Protein AF-A0A821L4U0-F1 (afdb_monomer_lite)

InterPro domains:
  IPR036265 HIT-like superfamily [G3DSA:3.30.428.10] (107-229)
  IPR036265 HIT-like superfamily [SSF54197] (113-204)

Sequence (349 aa):
MATKEDDLADEFSKLSTKTQNEIKLGNGIDPTWLTAHSIKDGYSFWCQLTLKQLVDRQLSQTYFQELIFIIEKEQQIYDFHMRLHPKGQNGLTVDFLYKTAANKLGPDQGDVCISCDMNNPLSQSSLIKKNPTTCIWLDAQLRNKLIITPRRHIERLSQMSEEEMTQFWQDAQAILNEEGCNWETMILNHGKYRTHSHLHMKINIGQTQWIRCIGNKYKEKIQQMQNLFACEERDTNIKKYFEIVCSKWSEEDENYYQLINTALLDDNYEVLKKHARFINSLRMAIKNKHSDETIVVYRGLSIDSKQMEEEYKIGSQFVWPTFTSTSRDKDVADGFGDYIFEIHAAGHD

Organism: NCBI:txid392032

Foldseek 3Di:
DDDPPVVVVVVVVVVVVVVVVCQVPDLPDDVQQLDWDDDPFFTKGKFQADLVRCLVVLNQLVSVLSNCCCQCPVVVQQFWKWKWFDPPPGIIMTTTGGNVLPPFPAADDQDDPLLQDCVDLLNVLFWDDDDPFKTWGQDLVNAQKIKIFTSDFDQDPNPDDSVSSSVSSVVVVVVCVVQVFDFGMWIWGGDSRDHHSGTIIITHGDPVSSCVRPCVVSVVSSVSSVVVVPPPCVVVVLVVVLVVLVCVCPDPPPVVQVQVLVCLVVVVVVSCVVCVNSVSSNVVSVLVPQDQDW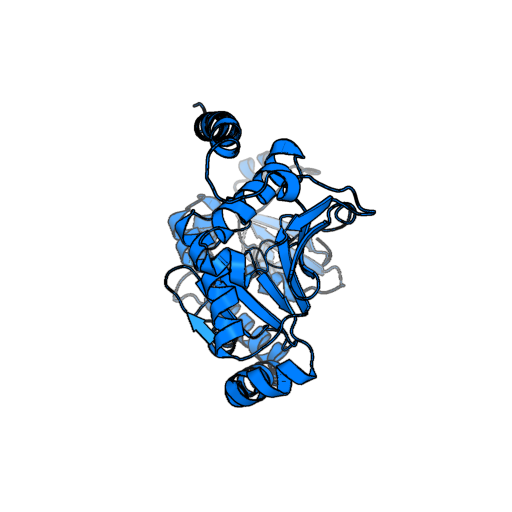AKWKAADADDPVVCCVQPDVPDDDDRSGDDDTHSDHVVRNVHYDDMDIDGDHSPD

pLDDT: mean 86.75, std 15.95, range [34.44, 98.56]

Secondary structure (DSSP, 8-state):
---THHHHHHHHHHHHHHHHHHTTTTSS--GGGG-PEEETTEEEEEESS-HHHHHHTT-HHHHHHHHHHIIIIIS---S-EEEEEE-TTS-EEEEEE-TTGGG---S-TT---TTT-TTSHHHHHHEEEE-SSEEEEE-TT--SEEEEEESS--SSGGGS-HHHHHHHHHHHHHHHHHTT---SEEEEE-GGG-SSSS--EEEE--HHHIIIIIITTTHHHHHHHHHHHH-SHHHHHHHHHHHHHHHHHH-TTT-HHHHHHHHHHTT-HHHHHHHHHHHHHHHHHHHHT--SS-EEEEEEE---HHHHHHH--TT-----SS----BSSHHHHHTT-SEEEEEEE-TT-

Radius of gyration: 25.95 Å; chains: 1; bounding box: 62×44×76 Å

Structure (mmCIF, N/CA/C/O backbone):
data_AF-A0A821L4U0-F1
#
_entry.id   AF-A0A821L4U0-F1
#
loop_
_atom_site.group_PDB
_atom_site.id
_atom_site.type_symbol
_atom_site.label_atom_id
_atom_site.label_alt_id
_atom_site.label_comp_id
_atom_site.label_asym_id
_atom_site.label_entity_id
_atom_site.label_seq_id
_atom_site.pdbx_PDB_ins_code
_atom_site.Cartn_x
_atom_site.Cartn_y
_atom_site.Cartn_z
_atom_site.occupancy
_atom_site.B_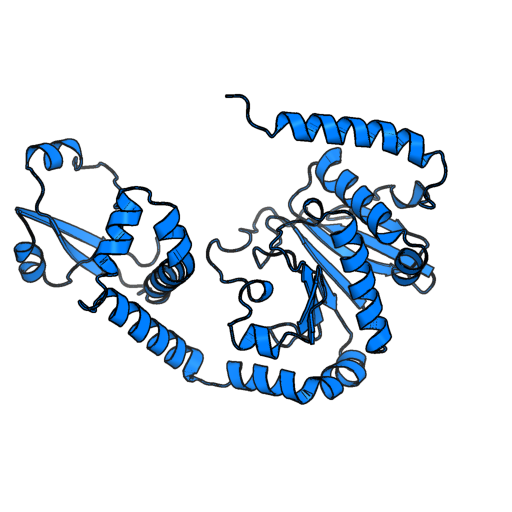iso_or_equiv
_atom_site.auth_seq_id
_atom_site.auth_comp_id
_atom_site.auth_asym_id
_atom_site.auth_atom_id
_atom_site.pdbx_PDB_model_num
ATOM 1 N N . MET A 1 1 ? -21.317 -1.560 -27.007 1.00 40.00 1 MET A N 1
ATOM 2 C CA . MET A 1 1 ? -20.777 -2.299 -25.849 1.00 40.00 1 MET A CA 1
ATOM 3 C C . MET A 1 1 ? -20.784 -1.338 -24.674 1.00 40.00 1 MET A C 1
ATOM 5 O O . MET A 1 1 ? -19.934 -0.464 -24.635 1.00 40.00 1 MET A O 1
ATOM 9 N N . ALA A 1 2 ? -21.807 -1.416 -23.821 1.00 34.44 2 ALA A N 1
ATOM 10 C CA . ALA A 1 2 ? -21.882 -0.644 -22.582 1.00 34.44 2 ALA A CA 1
ATOM 11 C C . ALA A 1 2 ? -20.976 -1.323 -21.545 1.00 34.44 2 ALA A C 1
ATOM 13 O O . ALA A 1 2 ? -21.013 -2.547 -21.398 1.00 34.44 2 ALA A O 1
ATOM 14 N N . THR A 1 3 ? -20.083 -0.556 -20.934 1.00 39.25 3 THR A N 1
ATOM 15 C CA . THR A 1 3 ? -19.081 -1.039 -19.985 1.00 39.25 3 THR A CA 1
ATOM 16 C C . THR A 1 3 ? -19.719 -1.271 -18.615 1.00 39.25 3 THR A C 1
ATOM 18 O O . THR A 1 3 ? -20.563 -0.503 -18.171 1.00 39.25 3 THR A O 1
ATOM 21 N N . LYS A 1 4 ? -19.279 -2.334 -17.933 1.00 50.88 4 LYS A N 1
ATOM 22 C CA . LYS A 1 4 ? -19.714 -2.812 -16.602 1.00 50.88 4 LYS A CA 1
ATOM 23 C C . LYS A 1 4 ? -19.567 -1.803 -15.437 1.00 50.88 4 LYS A C 1
ATOM 25 O O . LYS A 1 4 ? -19.693 -2.195 -14.281 1.00 50.88 4 LYS A O 1
ATOM 30 N N . GLU A 1 5 ? -19.247 -0.540 -15.704 1.00 44.50 5 GLU A N 1
ATOM 31 C CA . GLU A 1 5 ? -19.093 0.497 -14.675 1.00 44.50 5 GLU A CA 1
ATOM 32 C C . GLU A 1 5 ? -20.440 1.071 -14.217 1.00 44.50 5 GLU A C 1
ATOM 34 O O . GLU A 1 5 ? -20.591 1.370 -13.032 1.00 44.50 5 GLU A O 1
ATOM 39 N N . ASP A 1 6 ? -21.439 1.130 -15.105 1.00 43.00 6 ASP A N 1
ATOM 40 C CA . ASP A 1 6 ? -22.771 1.650 -14.764 1.00 43.00 6 ASP A CA 1
ATOM 41 C C . ASP A 1 6 ? -23.570 0.685 -13.866 1.00 43.00 6 ASP A C 1
ATOM 43 O O . ASP A 1 6 ? -24.317 1.124 -12.991 1.00 43.00 6 ASP A O 1
ATOM 47 N N . ASP A 1 7 ? -23.341 -0.628 -13.990 1.00 47.38 7 ASP A N 1
ATOM 48 C CA . ASP A 1 7 ? -24.021 -1.643 -13.169 1.00 47.38 7 ASP A CA 1
ATOM 49 C C . ASP A 1 7 ? -23.562 -1.616 -11.698 1.00 47.38 7 ASP A C 1
ATOM 51 O O . ASP A 1 7 ? -24.354 -1.859 -10.787 1.00 47.38 7 ASP A O 1
ATOM 55 N N . LEU A 1 8 ? -22.297 -1.257 -11.438 1.00 50.16 8 LEU A N 1
ATOM 56 C CA . LEU A 1 8 ? -21.781 -1.102 -10.073 1.00 50.16 8 LEU A CA 1
ATOM 57 C C . LEU A 1 8 ? -22.315 0.177 -9.418 1.00 50.16 8 LEU A C 1
ATOM 59 O O . LEU A 1 8 ? -22.652 0.173 -8.235 1.00 50.16 8 LEU A O 1
ATOM 63 N N . ALA A 1 9 ? -22.427 1.274 -10.170 1.00 47.84 9 ALA A N 1
ATOM 64 C CA . ALA A 1 9 ? -22.961 2.526 -9.641 1.00 47.84 9 ALA A CA 1
ATOM 65 C C . ALA A 1 9 ? -24.415 2.375 -9.149 1.00 47.84 9 ALA A C 1
ATOM 67 O O . ALA A 1 9 ? -24.775 2.947 -8.116 1.00 47.84 9 ALA A O 1
ATOM 68 N N . ASP A 1 10 ? -25.223 1.558 -9.833 1.00 47.28 10 ASP A N 1
ATOM 69 C CA . ASP A 1 10 ? -26.634 1.344 -9.499 1.00 47.28 10 ASP A CA 1
ATOM 70 C C . ASP A 1 10 ? -26.845 0.382 -8.307 1.00 47.28 10 ASP A C 1
ATOM 72 O O . ASP A 1 10 ? -27.765 0.580 -7.507 1.00 47.28 10 ASP A O 1
ATOM 76 N N . GLU A 1 11 ? -25.966 -0.611 -8.102 1.00 54.12 11 GLU A N 1
ATOM 77 C CA . GLU A 1 11 ? -25.953 -1.425 -6.869 1.00 54.12 11 GLU A CA 1
ATOM 78 C C . GLU A 1 11 ? -25.531 -0.606 -5.636 1.00 54.12 11 GLU A C 1
ATOM 80 O O . GLU A 1 11 ? -26.167 -0.697 -4.582 1.00 54.12 11 GLU A O 1
ATOM 85 N N . PHE A 1 12 ? -24.519 0.261 -5.760 1.00 47.28 12 PHE A N 1
ATOM 86 C CA . PHE A 1 12 ? -24.048 1.093 -4.644 1.00 47.28 12 PHE A CA 1
ATOM 87 C C . PHE A 1 12 ? -24.984 2.271 -4.314 1.00 47.28 12 PHE A C 1
ATOM 89 O O . PHE A 1 12 ? -25.082 2.676 -3.154 1.00 47.28 12 PHE A O 1
ATOM 96 N N . SER A 1 13 ? -25.722 2.798 -5.296 1.00 46.22 13 SER A N 1
ATOM 97 C CA . SER A 1 13 ? -26.774 3.808 -5.083 1.00 46.22 13 SER A CA 1
ATOM 98 C C . SER A 1 13 ? -27.936 3.253 -4.245 1.00 46.22 13 SER A C 1
ATOM 100 O O . SER A 1 13 ? -28.428 3.912 -3.320 1.00 46.22 13 SER A O 1
ATOM 102 N N . LYS A 1 14 ? -28.313 1.989 -4.498 1.00 50.94 14 LYS A N 1
ATOM 103 C CA . LYS A 1 14 ? -29.311 1.254 -3.704 1.00 50.94 14 LYS A CA 1
ATOM 104 C C . LYS A 1 14 ? -28.808 0.947 -2.292 1.00 50.94 14 LYS A C 1
ATOM 106 O O . LYS A 1 14 ? -29.611 0.972 -1.363 1.00 50.94 14 LYS A O 1
ATOM 111 N N . LEU A 1 15 ? -27.501 0.723 -2.113 1.00 50.84 15 LEU A N 1
ATOM 112 C CA . LEU A 1 15 ? -26.872 0.669 -0.789 1.00 50.84 15 LEU A CA 1
ATOM 113 C C . LEU A 1 15 ? -27.011 2.017 -0.076 1.00 50.84 15 LEU A C 1
ATOM 115 O O . LEU A 1 15 ? -27.603 2.047 0.985 1.00 50.84 15 LEU A O 1
ATOM 119 N N . SER A 1 16 ? -26.621 3.144 -0.675 1.00 51.75 16 SER A N 1
ATOM 120 C CA . SER A 1 16 ? -26.666 4.467 -0.020 1.00 51.75 16 SER A CA 1
ATOM 121 C C . SER A 1 16 ? -28.048 4.856 0.538 1.00 51.75 16 SER A C 1
ATOM 123 O O . SER A 1 16 ? -28.159 5.285 1.688 1.00 51.75 16 SER A O 1
ATOM 125 N N . THR A 1 17 ? -29.130 4.650 -0.222 1.00 47.53 17 THR A N 1
ATOM 126 C CA . THR A 1 17 ? -30.497 4.974 0.245 1.00 47.53 17 THR A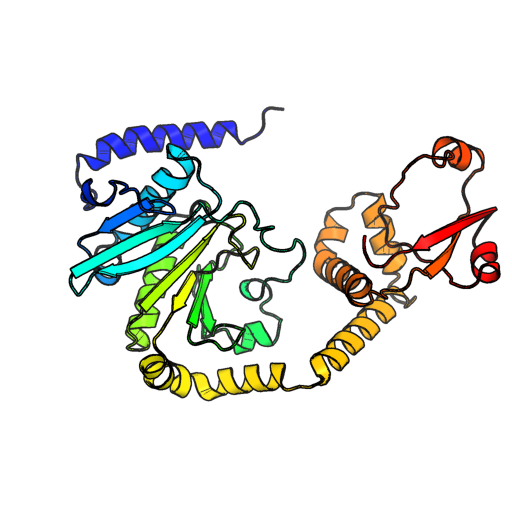 CA 1
ATOM 127 C C . THR A 1 17 ? -31.047 3.970 1.262 1.00 47.53 17 THR A C 1
ATOM 129 O O . THR A 1 17 ? -31.882 4.329 2.099 1.00 47.53 17 THR A O 1
ATOM 132 N N . LYS A 1 18 ? -30.574 2.720 1.230 1.00 49.09 18 LYS A N 1
ATOM 133 C CA . LYS A 1 18 ? -30.903 1.699 2.230 1.00 49.09 18 LYS A CA 1
ATOM 134 C C . LYS A 1 18 ? -30.112 1.925 3.524 1.00 49.09 18 LYS A C 1
ATOM 136 O O . LYS A 1 18 ? -30.712 1.962 4.592 1.00 49.09 18 LYS A O 1
ATOM 141 N N . THR A 1 19 ? -28.823 2.236 3.418 1.00 50.09 19 THR A N 1
ATOM 142 C CA . THR A 1 19 ? -27.915 2.598 4.511 1.00 50.09 19 THR A CA 1
ATOM 143 C C . THR A 1 19 ? -28.389 3.857 5.235 1.00 50.09 19 THR A C 1
ATOM 145 O O . THR A 1 19 ? -28.457 3.860 6.456 1.00 50.09 19 THR A O 1
ATOM 148 N N . GLN A 1 20 ? -28.834 4.907 4.535 1.00 46.84 20 GLN A N 1
ATOM 149 C CA . GLN A 1 20 ? -29.367 6.110 5.197 1.00 46.84 20 GLN A CA 1
ATOM 150 C C . GLN A 1 20 ? -30.663 5.853 5.992 1.00 46.84 20 GLN A C 1
ATOM 152 O O . GLN A 1 20 ? -30.923 6.541 6.984 1.00 46.84 20 GLN A O 1
ATOM 157 N N . ASN A 1 21 ? -31.462 4.853 5.603 1.00 44.69 21 ASN A N 1
ATOM 158 C CA . ASN A 1 21 ? -32.644 4.427 6.358 1.00 44.69 21 ASN A CA 1
ATOM 159 C C . ASN A 1 21 ? -32.307 3.414 7.475 1.00 44.69 21 ASN A C 1
ATOM 161 O O . ASN A 1 21 ? -32.948 3.450 8.524 1.00 44.69 21 ASN A O 1
ATOM 165 N N . GLU A 1 22 ? -31.278 2.576 7.307 1.00 45.38 22 GLU A N 1
ATOM 166 C CA . GLU A 1 22 ? -30.779 1.627 8.321 1.00 45.38 22 GLU A CA 1
ATOM 167 C C . GLU A 1 22 ? -29.901 2.298 9.397 1.00 45.38 22 GLU A C 1
ATOM 169 O O . GLU A 1 22 ? -29.934 1.893 10.555 1.00 45.38 22 GLU A O 1
ATOM 174 N N . ILE A 1 23 ? -29.222 3.412 9.097 1.00 48.06 23 ILE A N 1
ATOM 175 C CA . ILE A 1 23 ? -28.501 4.234 10.092 1.00 48.06 23 ILE A CA 1
ATOM 176 C C . ILE A 1 23 ? -29.463 4.787 11.162 1.00 48.06 23 ILE A C 1
ATOM 178 O O . ILE A 1 23 ? -29.061 5.034 12.300 1.00 48.06 23 ILE A O 1
ATOM 182 N N . LYS A 1 24 ? -30.761 4.921 10.853 1.00 42.97 24 LYS A N 1
ATOM 183 C CA . LYS A 1 24 ? -31.788 5.270 11.849 1.00 42.97 24 LYS A CA 1
ATOM 184 C C . LYS A 1 24 ? -32.244 4.085 12.715 1.00 42.97 24 LYS A C 1
ATOM 186 O O . LYS A 1 24 ? -32.978 4.311 13.675 1.00 42.97 24 LYS A O 1
ATOM 191 N N . LEU A 1 25 ? -31.807 2.854 12.433 1.00 42.75 25 LEU A N 1
ATOM 192 C CA . LEU A 1 25 ? -32.229 1.621 13.107 1.00 42.75 25 LEU A CA 1
ATOM 193 C C . LEU A 1 25 ? -31.076 0.596 13.251 1.00 42.75 25 LEU A C 1
ATOM 195 O O . LEU A 1 25 ? -31.036 -0.413 12.563 1.00 42.75 25 LEU A O 1
ATOM 199 N N . GLY A 1 26 ? -30.207 0.774 14.254 1.00 56.19 26 GLY A N 1
ATOM 200 C CA . GLY A 1 26 ? -29.666 -0.384 14.992 1.00 56.19 26 GLY A CA 1
ATOM 201 C C . GLY A 1 26 ? -28.245 -0.882 14.696 1.00 56.19 26 GLY A C 1
ATOM 202 O O . GLY A 1 26 ? -27.816 -1.823 15.358 1.00 56.19 26 GLY A O 1
ATOM 203 N N . ASN A 1 27 ? -27.466 -0.250 13.816 1.00 69.56 27 ASN A N 1
ATOM 204 C CA . ASN A 1 27 ? -26.136 -0.769 13.434 1.00 69.56 27 ASN A CA 1
ATOM 205 C C . ASN A 1 27 ? -25.030 -0.482 14.474 1.00 69.56 27 ASN A C 1
ATOM 207 O O . ASN A 1 27 ? -23.866 -0.790 14.250 1.00 69.56 27 ASN A O 1
ATOM 211 N N . GLY A 1 28 ? -25.359 0.163 15.599 1.00 85.44 28 GLY A N 1
ATOM 212 C CA . GLY A 1 28 ? -24.408 0.489 16.671 1.00 85.44 28 GLY A CA 1
ATOM 213 C C . GLY A 1 28 ? -23.425 1.632 16.369 1.00 85.44 28 GLY A C 1
ATOM 214 O O . GLY A 1 28 ? -22.635 1.980 17.248 1.00 85.44 28 GLY A O 1
ATOM 215 N N . ILE A 1 29 ? -23.480 2.231 15.173 1.00 92.31 29 ILE A N 1
ATOM 216 C CA . ILE A 1 29 ? -22.723 3.436 14.805 1.00 92.31 29 ILE A CA 1
ATOM 217 C C . ILE A 1 29 ? -23.556 4.676 15.126 1.00 92.31 29 ILE A C 1
ATOM 219 O O . ILE A 1 29 ? -24.657 4.845 14.608 1.00 92.31 29 ILE A O 1
ATOM 223 N N . ASP A 1 30 ? -23.024 5.554 15.975 1.00 93.25 30 ASP A N 1
ATOM 224 C CA . ASP A 1 30 ? -23.634 6.857 16.237 1.00 93.25 30 ASP A CA 1
ATOM 225 C C . ASP A 1 30 ? -23.460 7.765 14.999 1.00 93.25 30 ASP A C 1
ATOM 227 O O . ASP A 1 30 ? -22.322 7.967 14.559 1.00 93.25 30 ASP A O 1
ATOM 231 N N . PRO A 1 31 ? -24.538 8.346 14.433 1.00 93.88 31 PRO A N 1
ATOM 232 C CA . PRO A 1 31 ? -24.449 9.228 13.266 1.00 93.88 31 PRO A CA 1
ATOM 233 C C . PRO A 1 31 ? -23.511 10.429 13.458 1.00 93.88 31 PRO A C 1
ATOM 235 O O . PRO A 1 31 ? -22.934 10.932 12.493 1.00 93.88 31 PRO A O 1
ATOM 238 N N . THR A 1 32 ? -23.311 10.884 14.698 1.00 95.00 32 THR A N 1
ATOM 239 C CA . THR A 1 32 ? -22.367 11.968 15.001 1.00 95.00 32 THR A CA 1
ATOM 240 C C . THR A 1 32 ? -20.915 11.575 14.724 1.00 95.00 32 THR A C 1
ATOM 242 O O . THR A 1 32 ? -20.107 12.450 14.420 1.00 95.00 32 THR A O 1
ATOM 245 N N . TRP A 1 33 ? -20.573 10.279 14.742 1.00 96.50 33 TRP A N 1
ATOM 246 C CA . TRP A 1 33 ? -19.227 9.801 14.394 1.00 96.50 33 TRP A CA 1
ATOM 247 C C . TRP A 1 33 ? -18.935 9.894 12.894 1.00 96.50 33 TRP A C 1
ATOM 249 O O . TRP A 1 33 ? -17.773 9.903 12.497 1.00 96.50 33 TRP A O 1
ATOM 259 N N . LEU A 1 34 ? -19.983 9.987 12.070 1.00 96.88 34 LEU A N 1
ATOM 260 C CA . LEU A 1 34 ? -19.905 10.131 10.615 1.00 96.88 34 LEU A CA 1
ATOM 261 C C . LEU A 1 34 ? -19.975 11.600 10.168 1.00 96.88 34 LEU A C 1
ATOM 263 O O . LEU A 1 34 ? -19.961 11.894 8.977 1.00 96.88 34 LEU A O 1
ATOM 267 N N . THR A 1 35 ? -20.044 12.548 11.105 1.00 96.50 35 THR A N 1
ATOM 268 C CA . THR A 1 35 ? -20.084 13.974 10.772 1.00 96.50 35 THR A CA 1
ATOM 269 C C . THR A 1 35 ? -18.668 14.485 10.507 1.00 96.50 35 THR A C 1
ATOM 271 O O . THR A 1 35 ? -17.829 14.523 11.404 1.00 96.50 35 THR A O 1
ATOM 274 N N . ALA A 1 36 ? -18.401 14.893 9.265 1.00 97.50 36 ALA A N 1
ATOM 275 C CA . ALA A 1 36 ? -17.103 15.421 8.859 1.00 97.50 36 ALA A CA 1
ATOM 276 C C . ALA A 1 36 ? -16.849 16.816 9.460 1.00 97.50 36 ALA A C 1
ATOM 278 O O . ALA A 1 36 ? -17.612 17.758 9.240 1.00 97.50 36 ALA A O 1
ATOM 279 N N . HIS A 1 37 ? -15.730 16.979 10.164 1.00 97.69 37 HIS A N 1
ATOM 280 C CA . HIS A 1 37 ? -15.258 18.269 10.661 1.00 97.69 37 HIS A CA 1
ATOM 281 C C . HIS A 1 37 ? -14.129 18.795 9.773 1.00 97.69 37 HIS A C 1
ATOM 283 O O . HIS A 1 37 ? -13.083 18.159 9.643 1.00 97.69 37 HIS A O 1
ATOM 289 N N . SER A 1 38 ? -14.313 19.970 9.170 1.00 97.19 38 SER A N 1
ATOM 290 C CA . SER A 1 38 ? -13.271 20.608 8.361 1.00 97.19 38 SER A CA 1
ATOM 291 C C . SER A 1 38 ? -12.045 20.962 9.207 1.00 97.19 38 SER A C 1
ATOM 293 O O . SER A 1 38 ? -12.153 21.627 10.237 1.00 97.19 38 SER A O 1
ATOM 295 N N . ILE A 1 39 ? -10.867 20.571 8.731 1.00 96.88 39 ILE A N 1
ATOM 296 C CA . ILE A 1 39 ? -9.556 20.936 9.281 1.00 96.88 39 ILE A CA 1
ATOM 297 C C . ILE A 1 39 ? -8.706 21.595 8.185 1.00 96.88 39 ILE A C 1
ATOM 299 O O . ILE A 1 39 ? -9.077 21.586 7.010 1.00 96.88 39 ILE A O 1
ATOM 303 N N . LYS A 1 40 ? -7.559 22.185 8.556 1.00 93.81 40 LYS A N 1
ATOM 304 C CA . LYS A 1 40 ? -6.704 22.982 7.648 1.00 93.81 40 LYS A CA 1
ATOM 305 C C . LYS A 1 40 ? -6.489 22.305 6.282 1.00 93.81 40 LYS A C 1
ATOM 307 O O . LYS A 1 40 ? -6.709 22.937 5.248 1.00 93.81 40 LYS A O 1
ATOM 312 N N . ASP A 1 41 ? -6.182 21.007 6.295 1.00 94.25 41 ASP A N 1
ATOM 313 C CA . ASP A 1 41 ? -5.777 20.244 5.108 1.00 94.25 41 ASP A CA 1
ATOM 314 C C . ASP A 1 41 ? -6.714 19.074 4.751 1.00 94.25 41 ASP A C 1
ATOM 316 O O . ASP A 1 41 ? -6.351 18.220 3.935 1.00 94.25 41 ASP A O 1
ATOM 320 N N . GLY A 1 42 ? -7.921 19.043 5.329 1.00 96.75 42 GLY A N 1
ATOM 321 C CA . GLY A 1 42 ? -8.936 18.061 4.960 1.00 96.75 42 GLY A CA 1
ATOM 322 C C . GLY A 1 42 ? -10.095 17.909 5.945 1.00 96.75 42 GLY A C 1
ATOM 323 O O . GLY A 1 42 ? -10.641 18.916 6.392 1.00 96.75 42 GLY A O 1
ATOM 324 N N . TYR A 1 43 ? -10.477 16.670 6.262 1.00 98.00 43 TYR A N 1
ATOM 325 C CA . TYR A 1 43 ? -11.600 16.348 7.157 1.00 98.00 43 TYR A CA 1
ATOM 326 C C . TYR A 1 43 ? -11.159 15.505 8.355 1.00 98.00 43 TYR A C 1
ATOM 328 O O . TYR A 1 43 ? -10.197 14.751 8.256 1.00 98.00 43 TYR A O 1
ATOM 336 N N . SER A 1 44 ? -11.874 15.620 9.472 1.00 98.19 44 SER A N 1
ATOM 337 C CA . SER A 1 44 ? -11.677 14.839 10.695 1.00 98.19 44 SER A CA 1
ATOM 338 C C . SER A 1 44 ? -13.007 14.248 11.158 1.00 98.19 44 SER A C 1
ATOM 340 O O . SER A 1 44 ? -14.026 14.934 11.132 1.00 98.19 44 SER A O 1
ATOM 342 N N . PHE A 1 45 ? -12.988 12.996 11.605 1.00 98.31 45 PHE A N 1
ATOM 343 C CA . PHE A 1 45 ? -14.136 12.280 12.163 1.00 98.31 45 PHE A CA 1
ATOM 344 C C . PHE A 1 45 ? -13.802 11.797 13.566 1.00 98.31 45 PHE A C 1
ATOM 346 O O . PHE A 1 45 ? -12.684 11.332 13.821 1.00 98.31 45 PHE A O 1
ATOM 353 N N . TRP A 1 46 ? -14.757 11.909 14.489 1.00 97.31 46 TRP A N 1
ATOM 354 C CA . TRP A 1 46 ? -14.543 11.592 15.900 1.00 97.31 46 TRP A CA 1
ATOM 355 C C . TRP A 1 46 ? -15.456 10.462 16.353 1.00 97.31 46 TRP A C 1
ATOM 357 O O . TRP A 1 46 ? -16.669 10.616 16.412 1.00 97.31 46 TRP A O 1
ATOM 367 N N . CYS A 1 47 ? -14.851 9.358 16.777 1.00 96.25 47 CYS A N 1
ATOM 368 C CA . CYS A 1 47 ? -15.542 8.227 17.371 1.00 96.25 47 CYS A CA 1
ATOM 369 C C . CYS A 1 47 ? -15.261 8.171 18.876 1.00 96.25 47 CYS A C 1
ATOM 371 O O . CYS A 1 47 ? -14.118 8.312 19.321 1.00 96.25 47 CYS A O 1
ATOM 373 N N . GLN A 1 48 ? -16.307 7.942 19.671 1.00 96.62 48 GLN A N 1
ATOM 374 C CA . GLN A 1 48 ? -16.204 7.749 21.126 1.00 96.62 48 GLN A CA 1
ATOM 375 C C . GLN A 1 48 ? -15.774 6.325 21.516 1.00 96.62 48 GLN A C 1
ATOM 377 O O . GLN A 1 48 ? -15.735 5.976 22.694 1.00 96.62 48 GLN A O 1
ATOM 382 N N . LEU A 1 49 ? -15.480 5.478 20.533 1.00 96.44 49 LEU A N 1
ATOM 383 C CA . LEU A 1 49 ? -14.913 4.157 20.740 1.00 96.44 49 LEU A CA 1
ATOM 384 C C . LEU A 1 49 ? -13.455 4.161 20.299 1.00 96.44 49 LEU A C 1
ATOM 386 O O . LEU A 1 49 ? -13.071 4.764 19.298 1.00 96.44 49 LEU A O 1
ATOM 390 N N . THR A 1 50 ? -12.627 3.459 21.058 1.00 97.19 50 THR A N 1
ATOM 391 C CA . THR A 1 50 ? -11.273 3.105 20.629 1.00 97.19 50 THR A CA 1
ATOM 392 C C . THR A 1 50 ? -11.332 2.103 19.474 1.00 97.19 50 THR A C 1
ATOM 394 O O . THR A 1 50 ? -12.331 1.400 19.302 1.00 97.19 50 THR A O 1
ATOM 397 N N . LEU A 1 51 ? -10.234 1.956 18.721 1.00 97.31 51 LEU A N 1
ATOM 398 C CA . LEU A 1 51 ? -10.132 0.907 17.697 1.00 97.31 51 LEU A CA 1
ATOM 399 C C . LEU A 1 51 ? -10.430 -0.483 18.281 1.00 97.31 51 LEU A C 1
ATOM 401 O O . LEU A 1 51 ? -11.185 -1.247 17.687 1.00 97.31 51 LEU A O 1
ATOM 405 N N . LYS A 1 52 ? -9.917 -0.776 19.484 1.00 96.81 52 LYS A N 1
ATOM 406 C CA . LYS A 1 52 ? -10.189 -2.038 20.175 1.00 96.81 52 LYS A CA 1
ATOM 407 C C . LYS A 1 52 ? -11.686 -2.248 20.395 1.00 96.81 52 LYS A C 1
ATOM 409 O O . LYS A 1 52 ? -12.197 -3.310 20.078 1.00 96.81 52 LYS A O 1
ATOM 414 N N . GLN A 1 53 ? -12.392 -1.237 20.895 1.00 96.56 53 GLN A N 1
ATOM 415 C CA . GLN A 1 53 ? -13.835 -1.328 21.127 1.00 96.56 53 GLN A CA 1
ATOM 416 C C . GLN A 1 53 ? -14.628 -1.460 19.821 1.00 96.56 53 GLN A C 1
ATOM 418 O O . GLN A 1 53 ? -15.610 -2.194 19.800 1.00 96.56 53 GLN A O 1
ATOM 423 N N . LEU A 1 54 ? -14.210 -0.793 18.739 1.00 97.44 54 LEU A N 1
ATOM 424 C CA . LEU A 1 54 ? -14.811 -0.980 17.414 1.00 97.44 54 LEU A CA 1
ATOM 425 C C . LEU A 1 54 ? -14.628 -2.417 16.911 1.00 97.44 54 LEU A C 1
ATOM 427 O O . LEU A 1 54 ? -15.565 -2.997 16.371 1.00 97.44 54 LEU A O 1
ATOM 431 N N . VAL A 1 55 ? -13.446 -3.005 17.102 1.00 97.44 55 VAL A N 1
ATOM 432 C CA . VAL A 1 55 ? -13.159 -4.396 16.722 1.00 97.44 55 VAL A CA 1
ATOM 433 C C . VAL A 1 55 ? -13.932 -5.384 17.599 1.00 97.44 55 VAL A C 1
ATOM 435 O O . VAL A 1 55 ? -14.619 -6.251 17.067 1.00 97.44 55 VAL A O 1
ATOM 438 N N . ASP A 1 56 ? -13.885 -5.226 18.925 1.00 96.44 56 ASP A N 1
ATOM 439 C CA . ASP A 1 56 ? -14.559 -6.109 19.887 1.00 96.44 56 ASP A CA 1
ATOM 440 C C . ASP A 1 56 ? -16.084 -6.132 19.673 1.00 96.44 56 ASP A C 1
ATOM 442 O O . ASP A 1 56 ? -16.724 -7.167 19.847 1.00 96.44 56 ASP A O 1
ATOM 446 N N . ARG A 1 57 ? -16.671 -4.990 19.288 1.00 96.06 57 ARG A N 1
ATOM 447 C CA . ARG A 1 57 ? -18.106 -4.855 18.987 1.00 96.06 57 ARG A CA 1
ATOM 448 C C . ARG A 1 57 ? -18.466 -5.201 17.541 1.00 96.06 57 ARG A C 1
ATOM 450 O O . ARG A 1 57 ? -19.625 -5.057 17.179 1.00 96.06 57 ARG A O 1
ATOM 457 N N . GLN A 1 58 ? -17.495 -5.618 16.724 1.00 96.75 58 GLN A N 1
ATOM 458 C CA . GLN A 1 58 ? -17.673 -5.914 15.295 1.00 96.75 58 GLN A CA 1
ATOM 459 C C . GLN A 1 58 ? -18.219 -4.724 14.481 1.00 96.75 58 GLN A C 1
ATOM 461 O O . GLN A 1 58 ? -18.889 -4.897 13.474 1.00 96.75 58 GLN A O 1
ATOM 466 N N . LEU A 1 59 ? -17.896 -3.500 14.903 1.00 96.62 59 LEU A N 1
ATOM 467 C CA . LEU A 1 59 ? -18.316 -2.250 14.260 1.00 96.62 59 LEU A CA 1
ATOM 468 C C . LEU A 1 59 ? -17.245 -1.660 13.335 1.00 96.62 59 LEU A C 1
ATOM 470 O O . LEU A 1 59 ? -17.528 -0.743 12.569 1.00 96.62 59 LEU A O 1
ATOM 474 N N . SER A 1 60 ? -16.001 -2.141 13.430 1.00 97.44 60 SER A N 1
ATOM 475 C CA . SER A 1 60 ? -14.864 -1.565 12.697 1.00 97.44 60 SER A CA 1
ATOM 476 C C . SER A 1 60 ? -15.071 -1.543 11.178 1.00 97.44 60 SER A C 1
ATOM 478 O O . SER A 1 60 ? -14.867 -0.497 10.569 1.00 97.44 60 SER A O 1
ATOM 480 N N . GLN A 1 61 ? -15.523 -2.645 10.571 1.00 97.06 61 GLN A N 1
ATOM 481 C CA . GLN A 1 61 ? -15.759 -2.703 9.127 1.00 97.06 61 GLN A CA 1
ATOM 482 C C . GLN A 1 61 ? -16.807 -1.675 8.693 1.00 97.06 61 GLN A C 1
ATOM 484 O O . GLN A 1 61 ? -16.485 -0.824 7.869 1.00 97.06 61 GLN A O 1
ATOM 489 N N . THR A 1 62 ? -18.003 -1.687 9.286 1.00 96.56 62 THR A N 1
ATOM 490 C CA . THR A 1 62 ? -19.075 -0.751 8.919 1.00 96.56 62 THR A CA 1
ATOM 491 C C . THR A 1 62 ? -18.630 0.696 9.119 1.00 96.56 62 THR A C 1
ATOM 493 O O . THR A 1 62 ? -18.740 1.502 8.205 1.00 96.56 62 THR A O 1
ATOM 496 N N . TYR A 1 63 ? -18.030 1.023 10.271 1.00 97.62 63 TYR A N 1
ATOM 497 C CA . TYR A 1 63 ? -17.549 2.377 10.552 1.00 97.62 63 TYR A CA 1
ATOM 498 C C . TYR A 1 63 ? -16.572 2.884 9.484 1.00 97.62 63 TYR A C 1
ATOM 500 O O . TYR A 1 63 ? -16.763 3.964 8.931 1.00 97.62 63 TYR A O 1
ATOM 508 N N . PHE A 1 64 ? -15.525 2.114 9.171 1.00 98.12 64 PHE A N 1
ATOM 509 C CA . PHE A 1 64 ? -14.519 2.560 8.210 1.00 98.12 64 PHE A CA 1
ATOM 510 C C . PHE A 1 64 ? -15.023 2.546 6.763 1.00 98.12 64 PHE A C 1
ATOM 512 O O . PHE A 1 64 ? -14.590 3.398 5.989 1.00 98.12 64 PHE A O 1
ATOM 519 N N . GLN A 1 65 ? -15.947 1.651 6.395 1.00 97.25 65 GLN A N 1
ATOM 520 C CA . GLN A 1 65 ? -16.592 1.698 5.080 1.00 97.25 65 GLN A CA 1
ATOM 521 C C . GLN A 1 65 ? -17.428 2.964 4.900 1.00 97.25 65 GLN A C 1
ATOM 523 O O . GLN A 1 65 ? -17.277 3.621 3.873 1.00 97.25 65 GLN A O 1
ATOM 528 N N . GLU A 1 66 ? -18.224 3.357 5.898 1.00 97.06 66 GLU A N 1
ATOM 529 C CA . GLU A 1 66 ? -19.015 4.594 5.842 1.00 97.06 66 GLU A CA 1
ATOM 530 C C . GLU A 1 66 ? -18.121 5.834 5.714 1.00 97.06 66 GLU A C 1
ATOM 532 O O . GLU A 1 66 ? -18.368 6.701 4.877 1.00 97.06 66 GLU A O 1
ATOM 537 N N . LEU A 1 67 ? -17.018 5.905 6.472 1.00 98.12 67 LEU A N 1
ATOM 538 C CA . LEU A 1 67 ? -16.065 7.013 6.332 1.00 98.12 67 LEU A CA 1
ATOM 539 C C . LEU A 1 67 ? -15.464 7.087 4.922 1.00 98.12 67 LEU A C 1
ATOM 541 O O . LEU A 1 67 ? -15.335 8.173 4.355 1.00 98.12 67 LEU A O 1
ATOM 545 N N . ILE A 1 68 ? -15.090 5.939 4.352 1.00 98.06 68 ILE A N 1
ATOM 546 C CA . ILE A 1 68 ? -14.548 5.868 2.992 1.00 98.06 68 ILE A CA 1
ATOM 547 C C . ILE A 1 68 ? -15.619 6.226 1.960 1.00 98.06 68 ILE A C 1
ATOM 549 O O . ILE A 1 68 ? -15.305 6.928 1.002 1.00 98.06 68 ILE A O 1
ATOM 553 N N . PHE A 1 69 ? -16.874 5.819 2.162 1.00 96.69 69 PHE A N 1
ATOM 554 C CA . PHE A 1 69 ? -17.993 6.208 1.308 1.00 96.69 69 PHE A CA 1
ATOM 555 C C . PHE A 1 69 ? -18.182 7.728 1.300 1.00 96.69 69 PHE A C 1
ATOM 557 O O . PHE A 1 69 ? -18.185 8.334 0.230 1.00 96.69 69 PHE A O 1
ATOM 564 N N . ILE A 1 70 ? -18.243 8.363 2.474 1.00 97.19 70 ILE A N 1
ATOM 565 C CA . ILE A 1 70 ? -18.368 9.822 2.591 1.00 97.19 70 ILE A CA 1
ATOM 566 C C . ILE A 1 70 ? -17.221 10.513 1.841 1.00 97.19 70 ILE A C 1
ATOM 568 O O . ILE A 1 70 ? -17.446 11.409 1.031 1.00 97.19 70 ILE A O 1
ATOM 572 N N . ILE A 1 71 ? -15.978 10.077 2.049 1.00 97.81 71 ILE A N 1
ATOM 573 C CA . ILE A 1 71 ? -14.805 10.729 1.454 1.00 97.81 71 ILE A CA 1
ATOM 574 C C . ILE A 1 71 ? -14.697 10.493 -0.058 1.00 97.81 71 ILE A C 1
ATOM 576 O O . ILE A 1 71 ? -14.521 11.447 -0.817 1.00 97.81 71 ILE A O 1
ATOM 580 N N . GLU A 1 72 ? -14.812 9.250 -0.518 1.00 96.88 72 GLU A N 1
ATOM 581 C CA . GLU A 1 72 ? -14.610 8.916 -1.930 1.00 96.88 72 GLU A CA 1
ATOM 582 C C . GLU A 1 72 ? -15.851 9.216 -2.780 1.00 96.88 72 GLU A C 1
ATOM 584 O O . GLU A 1 72 ? -15.709 9.667 -3.913 1.00 96.88 72 GLU A O 1
ATOM 589 N N . LYS A 1 73 ? -17.067 8.989 -2.266 1.00 95.12 73 LYS A N 1
ATOM 590 C CA . LYS A 1 73 ? -18.312 9.132 -3.041 1.00 95.12 73 LYS A CA 1
ATOM 591 C C . LYS A 1 73 ? -19.004 10.466 -2.823 1.00 95.12 73 LYS A C 1
ATOM 593 O O . LYS A 1 73 ? -19.370 11.106 -3.805 1.00 95.12 73 LYS A O 1
ATOM 598 N N . GLU A 1 74 ? -19.172 10.919 -1.586 1.00 96.00 74 GLU A N 1
ATOM 599 C CA . GLU A 1 74 ? -19.876 12.187 -1.348 1.00 96.00 74 GLU A CA 1
ATOM 600 C C . GLU A 1 74 ? -18.963 13.393 -1.587 1.00 96.00 74 GLU A C 1
ATOM 602 O O . GLU A 1 74 ? -19.370 14.359 -2.226 1.00 96.00 74 GLU A O 1
ATOM 607 N N . GLN A 1 75 ? -17.711 13.324 -1.125 1.00 96.12 75 GLN A N 1
ATOM 608 C CA . GLN A 1 75 ? -16.743 14.415 -1.279 1.00 96.12 75 GLN A CA 1
ATOM 609 C C . GLN A 1 75 ? -15.883 14.305 -2.549 1.00 96.12 75 GLN A C 1
ATOM 611 O O . GLN A 1 75 ? -15.183 15.259 -2.880 1.00 96.12 75 GLN A O 1
ATOM 616 N N . GLN A 1 76 ? -15.934 13.177 -3.276 1.00 96.56 76 GLN A N 1
ATOM 617 C CA . GLN A 1 76 ? -15.150 12.929 -4.501 1.00 96.56 76 GLN A CA 1
ATOM 618 C C . GLN A 1 76 ? -13.627 13.060 -4.296 1.00 96.56 76 GLN A C 1
ATOM 620 O O . GLN A 1 76 ? -12.892 13.507 -5.180 1.00 96.56 76 GLN A O 1
ATOM 625 N N . ILE A 1 77 ? -13.131 12.668 -3.118 1.00 95.81 77 ILE A N 1
ATOM 626 C CA . ILE A 1 77 ? -11.710 12.736 -2.761 1.00 95.81 77 ILE A CA 1
ATOM 627 C C . ILE A 1 77 ? -11.110 11.332 -2.823 1.00 95.81 77 ILE A C 1
ATOM 629 O O . ILE A 1 77 ? -11.366 10.492 -1.966 1.00 95.81 77 ILE A O 1
ATOM 633 N N . TYR A 1 78 ? -10.251 11.091 -3.813 1.00 95.56 78 TYR A N 1
ATOM 634 C CA . TYR A 1 78 ? -9.621 9.780 -4.046 1.00 95.56 78 TYR A CA 1
ATOM 635 C C . TYR A 1 78 ? -8.129 9.732 -3.688 1.00 95.56 78 TYR A C 1
ATOM 637 O O . TYR A 1 78 ? -7.551 8.655 -3.527 1.00 95.56 78 TYR A O 1
ATOM 645 N N . ASP A 1 79 ? -7.507 10.902 -3.555 1.00 95.56 79 ASP A N 1
ATOM 646 C CA . ASP A 1 79 ? -6.103 11.070 -3.203 1.00 95.56 79 ASP A CA 1
ATOM 647 C C . ASP A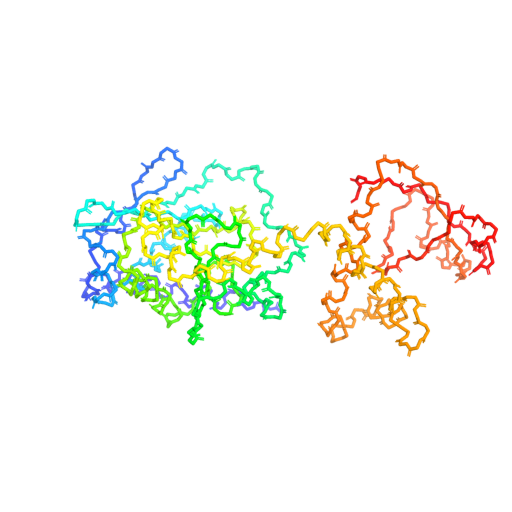 1 79 ? -6.019 11.645 -1.788 1.00 95.56 79 ASP A C 1
ATOM 649 O O . ASP A 1 79 ? -6.206 12.844 -1.587 1.00 95.56 79 ASP A O 1
ATOM 653 N N . PHE A 1 80 ? -5.726 10.806 -0.792 1.00 96.62 80 PHE A N 1
ATOM 654 C CA . PHE A 1 80 ? -5.622 11.260 0.596 1.00 96.62 80 PHE A CA 1
ATOM 655 C C . PHE A 1 80 ? -4.664 10.425 1.455 1.00 96.62 80 PHE A C 1
ATOM 657 O O . PHE A 1 80 ? -4.336 9.274 1.162 1.00 96.62 80 PHE A O 1
ATOM 664 N N . HIS A 1 81 ? -4.240 11.015 2.570 1.00 95.81 81 HIS A N 1
ATOM 665 C CA . HIS A 1 81 ? -3.731 10.299 3.734 1.00 95.81 81 HIS A CA 1
ATOM 666 C C . HIS A 1 81 ? -4.869 10.103 4.736 1.00 95.81 81 HIS A C 1
ATOM 668 O O . HIS A 1 81 ? -5.361 11.086 5.286 1.00 95.81 81 HIS A O 1
ATOM 674 N N . MET A 1 82 ? -5.241 8.857 5.014 1.00 98.06 82 MET A N 1
ATOM 675 C CA . MET A 1 82 ? -6.117 8.515 6.129 1.00 98.06 82 MET A CA 1
ATOM 676 C C . MET A 1 82 ? -5.250 8.233 7.352 1.00 98.06 82 MET A C 1
ATOM 678 O O . MET A 1 82 ? -4.385 7.354 7.330 1.00 98.06 82 MET A O 1
ATOM 682 N N . ARG A 1 83 ? -5.448 9.003 8.417 1.00 98.19 83 ARG A N 1
ATOM 683 C CA . ARG A 1 83 ? -4.647 8.943 9.632 1.00 98.19 83 ARG A CA 1
ATOM 684 C C . ARG A 1 83 ? -5.542 8.709 10.835 1.00 98.19 83 ARG A C 1
ATOM 686 O O . ARG A 1 83 ? -6.463 9.470 11.087 1.00 98.19 83 ARG A O 1
ATOM 693 N N . LEU A 1 84 ? -5.247 7.662 11.587 1.00 98.50 84 LEU A N 1
ATOM 694 C CA . LEU A 1 84 ? -5.952 7.326 12.811 1.00 98.50 84 LEU A CA 1
ATOM 695 C C . LEU A 1 84 ? -5.099 7.754 14.004 1.00 98.50 84 LEU A C 1
ATOM 697 O O . LEU A 1 84 ? -3.874 7.594 13.983 1.00 98.50 84 LEU A O 1
ATOM 701 N N . HIS A 1 85 ? -5.760 8.242 15.049 1.00 97.31 85 HIS A N 1
ATOM 702 C CA . HIS A 1 85 ? -5.148 8.663 16.305 1.00 97.31 85 HIS A CA 1
ATOM 703 C C . HIS A 1 85 ? -6.002 8.238 17.500 1.00 97.31 85 HIS A C 1
ATOM 705 O O . HIS A 1 85 ? -7.210 8.493 17.486 1.00 97.31 85 HIS A O 1
ATOM 711 N N . PRO A 1 86 ? -5.416 7.678 18.570 1.00 96.81 86 PRO A N 1
ATOM 712 C CA . PRO A 1 86 ? -6.132 7.517 19.827 1.00 96.81 86 PRO A CA 1
ATOM 713 C C . PRO A 1 86 ? -6.518 8.893 20.388 1.00 96.81 86 PRO A C 1
ATOM 715 O O . PRO A 1 86 ? -5.676 9.787 20.498 1.00 96.81 86 PRO A O 1
ATOM 718 N N . LYS A 1 87 ? -7.784 9.072 20.771 1.00 93.62 87 LYS A N 1
ATOM 719 C CA . LYS A 1 87 ? -8.280 10.296 21.418 1.00 93.62 87 LYS A CA 1
ATOM 720 C C . LYS A 1 87 ? -8.407 10.051 22.922 1.00 93.62 87 LYS A C 1
ATOM 722 O O . LYS A 1 87 ? -9.480 9.737 23.435 1.00 93.62 87 LYS A O 1
ATOM 727 N N . GLY A 1 88 ? -7.283 10.158 23.630 1.00 88.69 88 GLY A N 1
ATOM 728 C CA . GLY A 1 88 ? -7.205 9.800 25.050 1.00 88.69 88 GLY A CA 1
ATOM 729 C C . GLY A 1 88 ? -7.476 8.308 25.278 1.00 88.69 88 GLY A C 1
ATOM 730 O O . GLY A 1 88 ? -7.081 7.476 24.467 1.00 88.69 88 GLY A O 1
ATOM 731 N N . GLN A 1 89 ? -8.149 7.965 26.380 1.00 85.50 89 GLN A N 1
ATOM 732 C CA . GLN A 1 89 ? -8.504 6.572 26.699 1.00 85.50 89 GLN A CA 1
ATOM 733 C C . GLN A 1 89 ? -9.811 6.098 26.041 1.00 85.50 89 GLN A C 1
ATOM 735 O O . GLN A 1 89 ? -10.080 4.902 26.023 1.00 85.50 89 GLN A O 1
ATOM 740 N N . ASN A 1 90 ? -10.612 7.019 25.495 1.00 87.94 90 ASN A N 1
ATOM 741 C CA . ASN A 1 90 ? -12.031 6.778 25.211 1.00 87.94 90 ASN A CA 1
ATOM 742 C C . ASN A 1 90 ? -12.430 7.150 23.779 1.00 87.94 90 ASN A C 1
ATOM 744 O O . ASN A 1 90 ? -13.552 7.587 23.553 1.00 87.94 90 ASN A O 1
ATOM 748 N N . GLY A 1 91 ? -11.527 7.061 22.805 1.00 96.00 91 GLY A N 1
ATOM 749 C CA . GLY A 1 91 ? -11.931 7.396 21.448 1.00 96.00 91 GLY A CA 1
ATOM 750 C C . GLY A 1 91 ? -10.868 7.245 20.386 1.00 96.00 91 GLY A C 1
ATOM 751 O O . GLY A 1 91 ? -9.713 6.893 20.644 1.00 96.00 91 GLY A O 1
ATOM 752 N N . LEU A 1 92 ? -11.300 7.557 19.175 1.00 98.06 92 LEU A N 1
ATOM 753 C CA . LEU A 1 92 ? -10.529 7.485 17.952 1.00 98.06 92 LEU A CA 1
ATOM 754 C C . LEU A 1 92 ? -10.846 8.721 17.109 1.00 98.06 92 LEU A C 1
ATOM 756 O O . LEU A 1 92 ? -12.009 9.044 16.875 1.00 98.06 92 LEU A O 1
ATOM 760 N N . THR A 1 93 ? -9.806 9.392 16.635 1.00 98.19 93 THR A N 1
ATOM 761 C CA . THR A 1 93 ? -9.917 10.407 15.586 1.00 98.19 93 THR A CA 1
ATOM 762 C C . THR A 1 93 ? -9.430 9.808 14.274 1.00 98.19 93 THR A C 1
ATOM 764 O O . THR A 1 93 ? -8.400 9.129 14.258 1.00 98.19 93 THR A O 1
ATOM 767 N N . VAL A 1 94 ? -10.156 10.064 13.187 1.00 98.56 94 VAL A N 1
ATOM 768 C CA . VAL A 1 94 ? -9.785 9.663 11.827 1.00 98.56 94 VAL A CA 1
ATOM 769 C C . VAL A 1 94 ? -9.717 10.907 10.949 1.00 98.56 94 VAL A C 1
ATOM 771 O O . VAL A 1 94 ? -10.739 11.525 10.670 1.00 98.56 94 VAL A O 1
ATOM 774 N N . ASP A 1 95 ? -8.515 11.268 10.515 1.00 98.38 95 ASP A N 1
ATOM 775 C CA . ASP A 1 95 ? -8.265 12.421 9.657 1.00 98.38 95 ASP A CA 1
ATOM 776 C C . ASP A 1 95 ? -8.026 11.979 8.211 1.00 98.38 95 ASP A C 1
ATOM 778 O O . ASP A 1 95 ? -7.263 11.050 7.953 1.00 98.38 95 ASP A O 1
ATOM 782 N N . PHE A 1 96 ? -8.618 12.692 7.261 1.00 98.06 96 PHE A N 1
ATOM 783 C CA . PHE A 1 96 ? -8.410 12.541 5.826 1.00 98.06 96 PHE A CA 1
ATOM 784 C C . PHE A 1 96 ? -7.743 13.805 5.294 1.00 98.06 96 PHE A C 1
ATOM 786 O O . PHE A 1 96 ? -8.387 14.845 5.179 1.00 98.06 96 PHE A O 1
ATOM 793 N N . LEU A 1 97 ? -6.448 13.729 4.982 1.00 96.50 97 LEU A N 1
ATOM 794 C CA . LEU A 1 97 ? -5.639 14.867 4.533 1.00 96.50 97 LEU A CA 1
ATOM 795 C C . LEU A 1 97 ? -5.393 14.775 3.022 1.00 96.50 97 LEU A C 1
ATOM 797 O O . LEU A 1 97 ? -4.766 13.815 2.573 1.00 96.50 97 LEU A O 1
ATOM 801 N N . TYR A 1 98 ? -5.844 15.768 2.252 1.00 93.19 98 TYR A N 1
ATOM 802 C CA . TYR A 1 98 ? -5.835 15.716 0.777 1.00 93.19 98 TYR A CA 1
ATOM 803 C C . TYR A 1 98 ? -5.387 17.013 0.084 1.00 93.19 98 TYR A C 1
ATOM 805 O O . TYR A 1 98 ? -5.053 17.003 -1.099 1.00 93.19 98 TYR A O 1
ATOM 813 N N . LYS A 1 99 ? -5.310 18.151 0.789 1.00 82.00 99 LYS A N 1
ATOM 814 C CA . LYS A 1 99 ? -4.957 19.444 0.159 1.00 82.00 99 LYS A CA 1
ATOM 815 C C . LYS A 1 99 ? -3.478 19.598 -0.220 1.00 82.00 99 LYS A C 1
ATOM 817 O O . LYS A 1 99 ? -3.100 20.573 -0.857 1.00 82.00 99 LYS A O 1
ATOM 822 N N . THR A 1 100 ? -2.632 18.633 0.133 1.00 71.94 100 THR A N 1
ATOM 823 C CA . THR A 1 100 ? -1.188 18.638 -0.173 1.00 71.94 100 THR A CA 1
ATOM 824 C C . THR A 1 100 ? -0.823 17.782 -1.395 1.00 71.94 100 THR A C 1
ATOM 826 O O . THR A 1 100 ? 0.357 17.554 -1.656 1.00 71.94 100 THR A O 1
ATOM 829 N N . ALA A 1 101 ? -1.819 17.283 -2.137 1.00 63.84 101 ALA A N 1
ATOM 830 C CA . ALA A 1 101 ? -1.633 16.283 -3.188 1.00 63.84 101 ALA A CA 1
ATOM 831 C C . ALA A 1 101 ? -1.128 16.848 -4.516 1.00 63.84 101 ALA A C 1
ATOM 833 O O . ALA A 1 101 ? -0.631 16.076 -5.330 1.00 63.84 101 ALA A O 1
ATOM 834 N N . ALA A 1 102 ? -1.268 18.160 -4.746 1.00 68.69 102 ALA A N 1
ATOM 835 C CA . ALA A 1 102 ? -1.104 18.772 -6.069 1.00 68.69 102 ALA A CA 1
ATOM 836 C C . ALA A 1 102 ? 0.233 18.429 -6.753 1.00 68.69 102 ALA A C 1
ATOM 838 O O . ALA A 1 102 ? 0.286 18.348 -7.974 1.00 68.69 102 ALA A O 1
ATOM 839 N N . ASN A 1 103 ? 1.275 18.142 -5.965 1.00 76.69 103 ASN A N 1
ATOM 840 C CA . ASN A 1 103 ? 2.622 17.853 -6.458 1.00 76.69 103 ASN A CA 1
ATOM 841 C C . ASN A 1 103 ? 3.050 16.385 -6.290 1.00 76.69 103 ASN A C 1
ATOM 843 O O . ASN A 1 103 ? 4.222 16.070 -6.482 1.00 76.69 103 ASN A O 1
ATOM 847 N N . LYS A 1 104 ? 2.160 15.476 -5.870 1.00 84.00 104 LYS A N 1
ATOM 848 C CA . LYS A 1 104 ? 2.522 14.061 -5.708 1.00 84.00 104 LYS A CA 1
ATOM 849 C C . LYS A 1 104 ? 2.285 13.303 -7.010 1.00 84.00 104 LYS A C 1
ATOM 851 O O . LYS A 1 104 ? 1.171 13.294 -7.526 1.00 84.00 104 LYS A O 1
ATOM 856 N N . LEU A 1 105 ? 3.329 12.636 -7.497 1.00 84.25 105 LEU A N 1
ATOM 857 C CA . LEU A 1 105 ? 3.276 11.807 -8.707 1.00 84.25 105 LEU A CA 1
ATOM 858 C C . LEU A 1 105 ? 2.541 10.474 -8.479 1.00 84.25 105 LEU A C 1
ATOM 860 O O . LEU A 1 105 ? 2.000 9.903 -9.418 1.00 84.25 105 LEU A O 1
ATOM 864 N N . GLY A 1 106 ? 2.439 10.025 -7.224 1.00 86.44 106 GLY A N 1
ATOM 865 C CA . GLY A 1 106 ? 1.937 8.694 -6.890 1.00 86.44 106 GLY A CA 1
ATOM 866 C C . GLY A 1 106 ? 3.044 7.638 -6.888 1.00 86.44 106 GLY A C 1
ATOM 867 O O . GLY A 1 106 ? 4.222 7.992 -6.894 1.00 86.44 106 GLY A O 1
ATOM 868 N N . PRO A 1 107 ? 2.677 6.350 -6.793 1.00 85.50 107 PRO A N 1
ATOM 869 C CA . PRO A 1 107 ? 3.635 5.255 -6.870 1.00 85.50 107 PRO A CA 1
ATOM 870 C C . PRO A 1 107 ? 4.136 5.072 -8.308 1.00 85.50 107 PRO A C 1
ATOM 872 O O . PRO A 1 107 ? 3.345 5.149 -9.251 1.00 85.50 107 PRO A O 1
ATOM 875 N N . ASP A 1 108 ? 5.426 4.774 -8.465 1.00 79.31 108 ASP A N 1
ATOM 876 C CA . ASP A 1 108 ? 6.012 4.465 -9.768 1.00 79.31 108 ASP A CA 1
ATOM 877 C C . ASP A 1 108 ? 5.395 3.182 -10.348 1.00 79.31 108 ASP A C 1
ATOM 879 O O . ASP A 1 108 ? 5.283 2.144 -9.683 1.00 79.31 108 ASP A O 1
ATOM 883 N N . GLN A 1 109 ? 4.980 3.243 -11.615 1.00 68.38 109 GLN A N 1
ATOM 884 C CA . GLN A 1 109 ? 4.445 2.089 -12.334 1.00 68.38 109 GLN A CA 1
ATOM 885 C C . GLN A 1 109 ? 5.596 1.149 -12.716 1.00 68.38 109 GLN A C 1
ATOM 887 O O . GLN A 1 109 ? 6.225 1.309 -13.756 1.00 68.38 109 GLN A O 1
ATOM 892 N N . GLY A 1 110 ? 5.896 0.171 -11.863 1.00 63.12 110 GLY A N 1
ATOM 893 C CA . GLY A 1 110 ? 6.918 -0.843 -12.155 1.00 63.12 110 GLY A CA 1
ATOM 894 C C . GLY A 1 110 ? 7.568 -1.466 -10.927 1.00 63.12 110 GLY A C 1
ATOM 895 O O . GLY A 1 110 ? 8.129 -2.558 -11.030 1.00 63.12 110 GLY A O 1
ATOM 896 N N . ASP A 1 111 ? 7.446 -0.825 -9.765 1.00 66.75 111 ASP A N 1
ATOM 897 C CA . ASP A 1 111 ? 8.058 -1.333 -8.544 1.00 66.75 111 ASP A CA 1
ATOM 898 C C . ASP A 1 111 ? 7.423 -2.651 -8.097 1.00 66.75 111 ASP A C 1
ATOM 900 O O . ASP A 1 111 ? 6.208 -2.774 -7.895 1.00 66.75 111 ASP A O 1
ATOM 904 N N . VAL A 1 112 ? 8.277 -3.655 -7.894 1.00 70.00 112 VAL A N 1
ATOM 905 C CA . VAL A 1 112 ? 7.875 -4.926 -7.298 1.00 70.00 112 VAL A CA 1
ATOM 906 C C . VAL A 1 112 ? 7.426 -4.651 -5.866 1.00 70.00 112 VAL A C 1
ATOM 908 O O . VAL A 1 112 ? 8.225 -4.357 -4.977 1.00 70.00 112 VAL A O 1
ATOM 911 N N . CYS A 1 113 ? 6.120 -4.750 -5.627 1.00 84.19 113 CYS A N 1
ATOM 912 C CA . CYS A 1 113 ? 5.581 -4.614 -4.284 1.00 84.19 113 CYS A CA 1
ATOM 913 C C . CYS A 1 113 ? 6.104 -5.757 -3.399 1.00 84.19 113 CYS A C 1
ATOM 915 O O . CYS A 1 113 ? 5.796 -6.925 -3.643 1.00 84.19 113 CYS A O 1
ATOM 917 N N . ILE A 1 114 ? 6.834 -5.409 -2.334 1.00 84.25 114 ILE A N 1
ATOM 918 C CA . ILE A 1 114 ? 7.333 -6.342 -1.305 1.00 84.25 114 ILE A CA 1
ATOM 919 C C . ILE A 1 114 ? 6.211 -7.265 -0.811 1.00 84.25 114 ILE A C 1
ATOM 921 O O . ILE A 1 114 ? 6.371 -8.481 -0.750 1.00 84.25 114 ILE A O 1
ATOM 925 N N . SER A 1 115 ? 5.025 -6.714 -0.558 1.00 89.50 115 SER A N 1
ATOM 926 C CA . SER A 1 115 ? 3.878 -7.489 -0.076 1.00 89.50 115 SER A CA 1
ATOM 927 C C . SER A 1 115 ? 3.258 -8.421 -1.126 1.00 89.50 115 SER A C 1
ATOM 929 O O . SER A 1 115 ? 2.443 -9.270 -0.773 1.00 89.50 115 SER A O 1
ATOM 931 N N . CYS A 1 116 ? 3.631 -8.290 -2.402 1.00 90.94 116 CYS A N 1
ATOM 932 C CA . CYS A 1 116 ? 3.194 -9.165 -3.493 1.00 90.94 116 CYS A CA 1
ATOM 933 C C . CYS A 1 116 ? 4.262 -10.182 -3.914 1.00 90.94 116 CYS A C 1
ATOM 935 O O . CYS A 1 116 ? 3.917 -11.230 -4.462 1.00 90.94 116 CYS A O 1
ATOM 937 N N . ASP A 1 117 ? 5.544 -9.910 -3.661 1.00 90.38 117 ASP A N 1
ATOM 938 C CA . ASP A 1 117 ? 6.638 -10.815 -4.006 1.00 90.38 117 ASP A CA 1
ATOM 939 C C . ASP A 1 117 ? 7.175 -11.562 -2.783 1.00 90.38 117 ASP A C 1
ATOM 941 O O . ASP A 1 117 ? 8.181 -11.192 -2.180 1.00 90.38 117 ASP A O 1
ATOM 945 N N . MET A 1 118 ? 6.506 -12.661 -2.430 1.00 91.06 118 MET A N 1
ATOM 946 C CA . MET A 1 118 ? 6.893 -13.523 -1.301 1.00 91.06 118 MET A CA 1
ATOM 947 C C . MET A 1 118 ? 8.222 -14.266 -1.505 1.00 91.06 118 MET A C 1
ATOM 949 O O . MET A 1 118 ? 8.721 -14.882 -0.564 1.00 91.06 118 MET A O 1
ATOM 953 N N . ASN A 1 119 ? 8.776 -14.247 -2.719 1.00 87.25 119 ASN A N 1
ATOM 954 C CA . ASN A 1 119 ? 10.065 -14.866 -3.024 1.00 87.25 119 ASN A CA 1
ATOM 955 C C . ASN A 1 119 ? 11.235 -13.903 -2.794 1.00 87.25 119 ASN A C 1
ATOM 957 O O . ASN A 1 119 ? 12.380 -14.343 -2.739 1.00 87.25 119 ASN A O 1
ATOM 961 N N . ASN A 1 120 ? 10.965 -12.603 -2.652 1.00 85.81 120 ASN A N 1
ATOM 962 C CA . ASN A 1 120 ? 11.995 -11.626 -2.351 1.00 85.81 120 ASN A CA 1
ATOM 963 C C . ASN A 1 120 ? 12.525 -11.850 -0.915 1.00 85.81 120 ASN A C 1
ATOM 965 O O . ASN A 1 120 ? 11.720 -11.903 0.023 1.00 85.81 120 ASN A O 1
ATOM 969 N N . PRO A 1 121 ? 13.854 -11.949 -0.706 1.00 90.44 121 PRO A N 1
ATOM 970 C CA . PRO A 1 121 ? 14.431 -12.175 0.620 1.00 90.44 121 PRO A CA 1
ATOM 971 C C . PRO A 1 121 ? 13.993 -11.146 1.667 1.00 90.44 121 PRO A C 1
ATOM 973 O O . PRO A 1 121 ? 13.705 -11.505 2.806 1.00 90.44 121 PRO A O 1
ATOM 976 N N . LEU A 1 122 ? 13.857 -9.872 1.284 1.00 90.50 122 LEU A N 1
ATOM 977 C CA . LEU A 1 122 ? 13.410 -8.814 2.189 1.00 90.50 122 LEU A CA 1
ATOM 978 C C . LEU A 1 122 ? 11.951 -9.015 2.612 1.00 90.50 122 LEU A C 1
ATOM 980 O O . LEU A 1 122 ? 11.617 -8.818 3.782 1.00 90.50 122 LEU A O 1
ATOM 984 N N . SER A 1 123 ? 11.085 -9.457 1.697 1.00 93.25 123 SER A N 1
ATOM 985 C CA . SER A 1 123 ? 9.699 -9.823 2.014 1.00 93.25 123 SER A CA 1
ATOM 986 C C . SER A 1 123 ? 9.643 -10.983 3.008 1.00 93.25 123 SER A C 1
ATOM 988 O O . SER A 1 123 ? 8.904 -10.926 3.987 1.00 93.25 123 SER A O 1
ATOM 990 N N . GLN A 1 124 ? 10.459 -12.020 2.808 1.00 95.50 124 GLN A N 1
ATOM 991 C CA . GLN A 1 124 ? 10.511 -13.181 3.704 1.00 95.50 124 GLN A CA 1
ATOM 992 C C . GLN A 1 124 ? 11.032 -12.818 5.100 1.00 95.50 124 GLN A C 1
ATOM 994 O O . GLN A 1 124 ? 10.447 -13.222 6.111 1.00 95.50 124 GLN A O 1
ATOM 999 N N . SER A 1 125 ? 12.103 -12.023 5.171 1.00 95.69 125 SER A N 1
ATOM 1000 C CA . SER A 1 125 ? 12.669 -11.577 6.444 1.00 95.69 125 SER A CA 1
ATOM 1001 C C . SER A 1 125 ? 11.729 -10.629 7.191 1.00 95.69 125 SER A C 1
ATOM 1003 O O . SER A 1 125 ? 11.586 -10.766 8.406 1.00 95.69 125 SER A O 1
ATOM 1005 N N . SER A 1 126 ? 11.034 -9.727 6.488 1.00 97.12 126 SER A N 1
ATOM 1006 C CA . SER A 1 126 ? 10.117 -8.757 7.105 1.00 97.12 126 SER A CA 1
ATOM 1007 C C . SER A 1 126 ? 8.761 -9.340 7.510 1.00 97.12 126 SER A C 1
ATOM 1009 O O . SER A 1 126 ? 8.147 -8.816 8.438 1.00 97.12 126 SER A O 1
ATOM 1011 N N . LEU A 1 127 ? 8.282 -10.417 6.876 1.00 97.88 127 LEU A N 1
ATOM 1012 C CA . LEU A 1 127 ? 6.997 -11.033 7.218 1.00 97.88 127 LEU A CA 1
ATOM 1013 C C . LEU A 1 127 ? 6.996 -11.533 8.670 1.00 97.88 127 LEU A C 1
ATOM 1015 O O . LEU A 1 127 ? 7.806 -12.383 9.046 1.00 97.88 127 LEU A O 1
ATOM 1019 N N . ILE A 1 128 ? 6.050 -11.047 9.469 1.00 97.81 128 ILE A N 1
ATOM 1020 C CA . ILE A 1 128 ? 5.804 -11.504 10.842 1.00 97.81 128 ILE A CA 1
ATOM 1021 C C . ILE A 1 128 ? 4.754 -12.608 10.839 1.00 97.81 128 ILE A C 1
ATOM 1023 O O . ILE A 1 128 ? 4.968 -13.678 11.403 1.00 97.81 128 ILE A O 1
ATOM 1027 N N . LYS A 1 129 ? 3.611 -12.338 10.203 1.00 97.94 129 LYS A N 1
ATOM 1028 C CA . LYS A 1 129 ? 2.434 -13.205 10.249 1.00 97.94 129 LYS A CA 1
ATOM 1029 C C . LYS A 1 129 ? 1.683 -13.133 8.931 1.00 97.94 129 LYS A C 1
ATOM 1031 O O . LYS A 1 129 ? 1.542 -12.061 8.346 1.00 97.94 129 LYS A O 1
ATOM 1036 N N . LYS A 1 130 ? 1.194 -14.282 8.476 1.00 97.81 130 LYS A N 1
ATOM 1037 C CA . LYS A 1 130 ? 0.361 -14.404 7.282 1.00 97.81 130 LYS A CA 1
ATOM 1038 C C . LYS A 1 130 ? -0.984 -14.985 7.684 1.00 97.81 130 LYS A C 1
ATOM 1040 O O . LYS A 1 130 ? -1.046 -16.129 8.126 1.00 97.81 130 LYS A O 1
ATOM 1045 N N . ASN A 1 131 ? -2.031 -14.198 7.503 1.00 97.81 131 ASN A N 1
ATOM 1046 C CA . ASN A 1 131 ? -3.407 -14.583 7.776 1.00 97.81 131 ASN A CA 1
ATOM 1047 C C . ASN A 1 131 ? -4.124 -14.922 6.451 1.00 97.81 131 ASN A C 1
ATOM 1049 O O . ASN A 1 131 ? -3.533 -14.793 5.368 1.00 97.81 131 ASN A O 1
ATOM 1053 N N . PRO A 1 132 ? -5.382 -15.400 6.492 1.00 97.19 132 PRO A N 1
ATOM 1054 C CA . PRO A 1 132 ? -6.126 -15.727 5.277 1.00 97.19 132 PRO A CA 1
ATOM 1055 C C . PRO A 1 132 ? -6.224 -14.550 4.297 1.00 97.19 132 PRO A C 1
ATOM 1057 O O . PRO A 1 132 ? -5.898 -14.725 3.121 1.00 97.19 132 PRO A O 1
ATOM 1060 N N . THR A 1 133 ? -6.565 -13.355 4.790 1.00 97.88 133 THR A N 1
ATOM 1061 C CA . THR A 1 133 ? -6.842 -12.155 3.977 1.00 97.88 133 THR A CA 1
ATOM 1062 C C . THR A 1 133 ? -5.818 -11.031 4.141 1.00 97.88 133 THR A C 1
ATOM 1064 O O . THR A 1 133 ? -5.852 -10.072 3.370 1.00 97.88 133 THR A O 1
ATOM 1067 N N . THR A 1 134 ? -4.876 -11.136 5.082 1.00 98.38 134 THR A N 1
ATOM 1068 C CA . THR A 1 134 ? -3.880 -10.088 5.360 1.00 98.38 134 THR A CA 1
ATOM 1069 C C . THR A 1 134 ? -2.479 -10.655 5.589 1.00 98.38 134 THR A C 1
ATOM 1071 O O . THR A 1 134 ? -2.288 -11.849 5.839 1.00 98.38 134 THR A O 1
ATOM 1074 N N . CYS A 1 135 ? -1.488 -9.770 5.537 1.00 98.25 135 CYS A N 1
ATOM 1075 C CA . CYS A 1 135 ? -0.126 -10.030 5.973 1.00 98.25 135 CYS A CA 1
ATOM 1076 C C . CYS A 1 135 ? 0.343 -8.907 6.907 1.00 98.25 135 CYS A C 1
ATOM 1078 O O . CYS A 1 135 ? 0.039 -7.733 6.684 1.00 98.25 135 CYS A O 1
ATOM 1080 N N . ILE A 1 136 ? 1.121 -9.276 7.923 1.00 98.50 136 ILE A N 1
ATOM 1081 C CA . ILE A 1 136 ? 1.725 -8.368 8.900 1.00 98.50 136 ILE A CA 1
ATOM 1082 C C . ILE A 1 136 ? 3.240 -8.440 8.751 1.00 98.50 136 ILE A C 1
ATOM 1084 O O . ILE A 1 136 ? 3.814 -9.531 8.708 1.00 98.50 136 ILE A O 1
ATOM 1088 N N . TRP A 1 137 ? 3.886 -7.281 8.709 1.00 98.25 137 TRP A N 1
ATOM 1089 C CA . TRP A 1 137 ? 5.300 -7.140 8.389 1.00 98.25 137 TRP A CA 1
ATOM 1090 C C . TRP A 1 137 ? 5.995 -6.166 9.339 1.00 98.25 137 TRP A C 1
ATOM 1092 O O . TRP A 1 137 ? 5.390 -5.214 9.839 1.00 98.25 137 TRP A O 1
ATOM 1102 N N . LEU A 1 138 ? 7.298 -6.358 9.514 1.00 98.00 138 LEU A N 1
ATOM 1103 C CA . LEU A 1 138 ? 8.205 -5.288 9.910 1.00 98.00 138 LEU A CA 1
ATOM 1104 C C . LEU A 1 138 ? 8.322 -4.284 8.757 1.00 98.00 138 LEU A C 1
ATOM 1106 O O . LEU A 1 138 ? 8.285 -4.659 7.584 1.00 98.00 138 LEU A O 1
ATOM 1110 N N . ASP A 1 139 ? 8.493 -3.003 9.072 1.00 96.62 139 ASP A N 1
ATOM 1111 C CA . ASP A 1 139 ? 8.778 -2.006 8.044 1.00 96.62 139 ASP A CA 1
ATOM 1112 C C . ASP A 1 139 ? 10.096 -2.324 7.334 1.00 96.62 139 ASP A C 1
ATOM 1114 O O . ASP A 1 139 ? 11.151 -2.419 7.960 1.00 96.62 139 ASP A O 1
ATOM 1118 N N . ALA A 1 140 ? 10.032 -2.458 6.009 1.00 91.75 140 ALA A N 1
ATOM 1119 C CA . ALA A 1 140 ? 11.181 -2.815 5.184 1.00 91.75 140 ALA A CA 1
ATOM 1120 C C . ALA A 1 140 ? 12.348 -1.830 5.354 1.00 91.75 140 ALA A C 1
ATOM 1122 O O . ALA A 1 140 ? 13.495 -2.234 5.283 1.00 91.75 140 ALA A O 1
ATOM 1123 N N . GLN A 1 141 ? 12.076 -0.556 5.649 1.00 89.50 141 GLN A N 1
ATOM 1124 C CA . GLN A 1 141 ? 13.106 0.461 5.901 1.00 89.50 141 GLN A CA 1
ATOM 1125 C C . GLN A 1 141 ? 13.620 0.463 7.351 1.00 89.50 141 GLN A C 1
ATOM 1127 O O . GLN A 1 141 ? 14.302 1.404 7.751 1.00 89.50 141 GLN A O 1
ATOM 1132 N N . LEU A 1 142 ? 13.280 -0.557 8.147 1.00 91.56 142 LEU A N 1
ATOM 1133 C CA . LEU A 1 142 ? 13.698 -0.728 9.541 1.00 91.56 142 LEU A CA 1
ATOM 1134 C C . LEU A 1 142 ? 13.344 0.451 10.456 1.00 91.56 142 LEU A C 1
ATOM 1136 O O . LEU A 1 142 ? 14.034 0.724 11.437 1.00 91.56 142 LEU A O 1
ATOM 1140 N N . ARG A 1 143 ? 12.247 1.154 10.159 1.00 94.62 143 ARG A N 1
ATOM 1141 C CA . ARG A 1 143 ? 11.680 2.152 11.075 1.00 94.62 143 ARG A CA 1
ATOM 1142 C C . ARG A 1 143 ? 10.833 1.450 12.136 1.00 94.62 143 ARG A C 1
ATOM 1144 O O . ARG A 1 143 ? 10.422 0.307 11.954 1.00 94.62 143 ARG A O 1
ATOM 1151 N N . ASN A 1 144 ? 10.489 2.169 13.204 1.00 97.38 144 ASN A N 1
ATOM 1152 C CA . ASN A 1 144 ? 9.634 1.665 14.289 1.00 97.38 144 ASN A CA 1
ATOM 1153 C C . ASN A 1 144 ? 8.156 1.588 13.875 1.00 97.38 144 ASN A C 1
ATOM 1155 O O . ASN A 1 144 ? 7.294 2.295 14.409 1.00 97.38 144 ASN A O 1
ATOM 1159 N N . LYS A 1 145 ? 7.869 0.796 12.844 1.00 98.06 145 LYS A N 1
ATOM 1160 C CA . LYS A 1 145 ? 6.533 0.646 12.285 1.00 98.06 145 LYS A CA 1
ATOM 1161 C C . LYS A 1 145 ? 6.247 -0.812 11.994 1.00 98.06 145 LYS A C 1
ATOM 1163 O O . LYS A 1 145 ? 7.094 -1.531 11.466 1.00 98.06 145 LYS A O 1
ATOM 1168 N N . LEU A 1 146 ? 5.017 -1.207 12.286 1.00 98.31 146 LEU A N 1
ATOM 1169 C CA . LEU A 1 146 ? 4.436 -2.405 11.700 1.00 98.31 146 LEU A CA 1
ATOM 1170 C C . LEU A 1 146 ? 3.701 -2.011 10.426 1.00 98.31 146 LEU A C 1
ATOM 1172 O O . LEU A 1 146 ? 3.107 -0.931 10.343 1.00 98.31 146 LEU A O 1
ATOM 1176 N N . ILE A 1 147 ? 3.748 -2.889 9.436 1.00 98.19 147 ILE A N 1
ATOM 1177 C CA . ILE A 1 147 ? 3.004 -2.744 8.194 1.00 98.19 147 ILE A CA 1
ATOM 1178 C C . ILE A 1 147 ? 1.947 -3.835 8.158 1.00 98.19 147 ILE A C 1
ATOM 1180 O O . ILE A 1 147 ? 2.250 -4.995 8.424 1.00 98.19 147 ILE A O 1
ATOM 1184 N N . ILE A 1 148 ? 0.720 -3.471 7.806 1.00 98.38 148 ILE A N 1
ATOM 1185 C CA . ILE A 1 148 ? -0.347 -4.428 7.523 1.00 98.38 148 ILE A CA 1
ATOM 1186 C C . ILE A 1 148 ? -0.818 -4.191 6.104 1.00 98.38 148 ILE A C 1
ATOM 1188 O O . ILE A 1 148 ? -1.091 -3.055 5.708 1.00 98.38 148 ILE A O 1
ATOM 1192 N N . THR A 1 149 ? -0.890 -5.270 5.337 1.00 98.12 149 THR A N 1
ATOM 1193 C CA . THR A 1 149 ? -1.375 -5.241 3.963 1.00 98.12 149 THR A CA 1
ATOM 1194 C C . THR A 1 149 ? -2.477 -6.269 3.778 1.00 98.12 149 THR A C 1
ATOM 1196 O O . THR A 1 149 ? -2.433 -7.339 4.392 1.00 98.12 149 THR A O 1
ATOM 1199 N N . PRO A 1 150 ? -3.434 -6.006 2.886 1.00 98.12 150 PRO A N 1
ATOM 1200 C CA . PRO A 1 150 ? -4.269 -7.053 2.318 1.00 98.12 150 PRO A CA 1
ATOM 1201 C C . PRO A 1 150 ? -3.380 -8.107 1.651 1.00 98.12 150 PRO A C 1
ATOM 1203 O O . PRO A 1 150 ? -2.258 -7.829 1.220 1.00 98.12 150 PRO A O 1
ATOM 1206 N N . ARG A 1 151 ? -3.844 -9.352 1.599 1.00 96.69 151 ARG A N 1
ATOM 1207 C CA . ARG A 1 151 ? -3.120 -10.424 0.912 1.00 96.69 151 ARG A CA 1
ATOM 1208 C C . ARG A 1 151 ? -3.272 -10.294 -0.600 1.00 96.69 151 ARG A C 1
ATOM 1210 O O . ARG A 1 151 ? -2.320 -10.522 -1.344 1.00 96.69 151 ARG A O 1
ATOM 1217 N N . ARG A 1 152 ? -4.478 -9.950 -1.049 1.00 95.31 152 ARG A N 1
ATOM 1218 C CA . ARG A 1 152 ? -4.771 -9.613 -2.441 1.00 95.31 152 ARG A CA 1
ATOM 1219 C C . ARG A 1 152 ? -4.281 -8.198 -2.718 1.00 95.31 152 ARG A C 1
ATOM 1221 O O . ARG A 1 152 ? -4.563 -7.301 -1.936 1.00 95.31 152 ARG A O 1
ATOM 1228 N N . HIS A 1 153 ? -3.591 -7.999 -3.839 1.00 95.00 153 HIS A N 1
ATOM 1229 C CA . HIS A 1 153 ? -3.156 -6.664 -4.234 1.00 95.00 153 HIS A CA 1
ATOM 1230 C C . HIS A 1 153 ? -4.369 -5.759 -4.454 1.00 95.00 153 HIS A C 1
ATOM 1232 O O . HIS A 1 153 ? -5.180 -6.014 -5.345 1.00 95.00 153 HIS A O 1
ATOM 1238 N N . ILE A 1 154 ? -4.467 -4.709 -3.647 1.00 95.81 154 ILE A N 1
ATOM 1239 C CA . ILE A 1 154 ? -5.442 -3.634 -3.814 1.00 95.81 154 ILE A CA 1
ATOM 1240 C C . ILE A 1 154 ? -4.777 -2.285 -3.591 1.00 95.81 154 ILE A C 1
ATOM 1242 O O . ILE A 1 154 ? -3.750 -2.171 -2.930 1.00 95.81 154 ILE A O 1
ATOM 1246 N N . GLU A 1 155 ? -5.398 -1.247 -4.113 1.00 95.25 155 GLU A N 1
ATOM 1247 C CA . GLU A 1 155 ? -4.903 0.120 -4.104 1.00 95.25 155 GLU A CA 1
ATOM 1248 C C . GLU A 1 155 ? -5.588 0.997 -3.054 1.00 95.25 155 GLU A C 1
ATOM 1250 O O . GLU A 1 155 ? -5.008 1.981 -2.591 1.00 95.25 155 GLU A O 1
ATOM 1255 N N . ARG A 1 156 ? -6.831 0.658 -2.696 1.00 96.38 156 ARG A N 1
ATOM 1256 C CA . ARG A 1 156 ? -7.712 1.458 -1.835 1.00 96.38 156 ARG A CA 1
ATOM 1257 C C . ARG A 1 156 ? -8.511 0.563 -0.895 1.00 96.38 156 ARG A C 1
ATOM 1259 O O . ARG A 1 156 ? -8.859 -0.558 -1.258 1.00 96.38 156 ARG A O 1
ATOM 1266 N N . LEU A 1 157 ? -8.863 1.080 0.283 1.00 97.44 157 LEU A N 1
ATOM 1267 C CA . LEU A 1 157 ? -9.762 0.391 1.218 1.00 97.44 157 LEU A CA 1
ATOM 1268 C C . LEU A 1 157 ? -11.127 0.059 0.601 1.00 97.44 157 LEU A C 1
ATOM 1270 O O . LEU A 1 157 ? -11.658 -1.009 0.881 1.00 97.44 157 LEU A O 1
ATOM 1274 N N . SER A 1 158 ? -11.667 0.913 -0.276 1.00 97.50 158 SER A N 1
ATOM 1275 C CA . SER A 1 158 ? -12.949 0.682 -0.964 1.00 97.50 158 SER A CA 1
ATOM 1276 C C . SER A 1 158 ? -12.960 -0.540 -1.890 1.00 97.50 158 SER A C 1
ATOM 1278 O O . SER A 1 158 ? -14.022 -0.960 -2.333 1.00 97.50 158 SER A O 1
ATOM 1280 N N . GLN A 1 159 ? -11.797 -1.132 -2.180 1.00 97.44 159 GLN A N 1
ATOM 1281 C CA . GLN A 1 159 ? -11.676 -2.355 -2.978 1.00 97.44 159 GLN A CA 1
ATOM 1282 C C . GLN A 1 159 ? -11.667 -3.637 -2.131 1.00 97.44 159 GLN A C 1
ATOM 1284 O O . GLN A 1 159 ? -11.605 -4.731 -2.700 1.00 97.44 159 GLN A O 1
ATOM 1289 N N . MET A 1 160 ? -11.657 -3.531 -0.798 1.00 98.12 160 MET A N 1
ATOM 1290 C CA . MET A 1 160 ? -11.784 -4.683 0.095 1.00 98.12 160 MET A CA 1
ATOM 1291 C C . MET A 1 160 ? -13.227 -5.182 0.125 1.00 98.12 160 MET A C 1
ATOM 1293 O O . MET A 1 160 ? -14.164 -4.388 0.191 1.00 98.12 160 MET A O 1
ATOM 1297 N N . SER A 1 161 ? -13.395 -6.500 0.177 1.00 97.31 161 SER A N 1
ATOM 1298 C CA . SER A 1 161 ? -14.648 -7.104 0.637 1.00 97.31 161 SER A CA 1
ATOM 1299 C C . SER A 1 161 ? -14.900 -6.805 2.122 1.00 97.31 161 SER A C 1
ATOM 1301 O O . SER A 1 161 ? -13.989 -6.428 2.865 1.00 97.31 161 SER A O 1
ATOM 1303 N N . GLU A 1 162 ? -16.137 -7.003 2.580 1.00 96.81 162 GLU A N 1
ATOM 1304 C CA . GLU A 1 162 ? -16.498 -6.840 3.996 1.00 96.81 162 GLU A CA 1
ATOM 1305 C C . GLU A 1 162 ? -15.685 -7.769 4.909 1.00 96.81 162 GLU A C 1
ATOM 1307 O O . GLU A 1 162 ? -15.203 -7.346 5.962 1.00 96.81 162 GLU A O 1
ATOM 1312 N N . GLU A 1 163 ? -15.469 -9.016 4.482 1.00 97.50 163 GLU A N 1
ATOM 1313 C CA . GLU A 1 163 ? -14.649 -9.995 5.203 1.00 97.50 163 GLU A CA 1
ATOM 1314 C C . GLU A 1 163 ? -13.182 -9.548 5.279 1.00 97.50 163 GLU A C 1
ATOM 1316 O O . GLU A 1 163 ? -12.592 -9.536 6.362 1.00 97.50 163 GLU A O 1
ATOM 1321 N N . GLU A 1 164 ? -12.598 -9.116 4.151 1.00 97.88 164 GLU A N 1
ATOM 1322 C CA . GLU A 1 164 ? -11.229 -8.586 4.121 1.00 97.88 164 GLU A CA 1
ATOM 1323 C C . GLU A 1 164 ? -11.088 -7.381 5.058 1.00 97.88 164 GLU A C 1
ATOM 1325 O O . GLU A 1 164 ? -10.129 -7.334 5.826 1.00 97.88 164 GLU A O 1
ATOM 1330 N N . MET A 1 165 ? -12.038 -6.438 5.047 1.00 98.38 165 MET A N 1
ATOM 1331 C CA . MET A 1 165 ? -11.970 -5.250 5.901 1.00 98.38 165 MET A CA 1
ATOM 1332 C C . MET A 1 165 ? -12.154 -5.588 7.384 1.00 98.38 165 MET A C 1
ATOM 1334 O O . MET A 1 165 ? -11.430 -5.056 8.227 1.00 98.38 165 MET A O 1
ATOM 1338 N N . THR A 1 166 ? -13.072 -6.498 7.711 1.00 98.06 166 THR A N 1
ATOM 1339 C CA . THR A 1 166 ? -13.271 -6.984 9.084 1.00 98.06 166 THR A CA 1
ATOM 1340 C C . THR A 1 166 ? -11.984 -7.595 9.627 1.00 98.06 166 THR A C 1
ATOM 1342 O O . THR A 1 166 ? -11.494 -7.185 10.684 1.00 98.06 166 THR A O 1
ATOM 1345 N N . GLN A 1 167 ? -11.387 -8.519 8.871 1.00 98.38 167 GLN A N 1
ATOM 1346 C CA . GLN A 1 167 ? -10.155 -9.182 9.278 1.00 98.38 167 GLN A CA 1
ATOM 1347 C C . GLN A 1 167 ? -8.966 -8.209 9.315 1.00 98.38 167 GLN A C 1
ATOM 1349 O O . GLN A 1 167 ? -8.118 -8.314 10.197 1.00 98.38 167 GLN A O 1
ATOM 1354 N N . PHE A 1 168 ? -8.917 -7.218 8.420 1.00 98.50 168 PHE A N 1
ATOM 1355 C CA . PHE A 1 168 ? -7.867 -6.195 8.390 1.00 98.50 168 PHE A CA 1
ATOM 1356 C C . PHE A 1 168 ? -7.758 -5.415 9.702 1.00 98.50 168 PHE A C 1
ATOM 1358 O O . PHE A 1 168 ? -6.663 -5.271 10.254 1.00 98.50 168 PHE A O 1
ATOM 1365 N N . TRP A 1 169 ? -8.889 -4.960 10.243 1.00 98.44 169 TRP A N 1
ATOM 1366 C CA . TRP A 1 169 ? -8.914 -4.244 11.520 1.00 98.44 169 TRP A CA 1
ATOM 1367 C C . TRP A 1 169 ? -8.730 -5.174 12.721 1.00 98.44 169 TRP A C 1
ATOM 1369 O O . TRP A 1 169 ? -8.047 -4.803 13.680 1.00 98.44 169 TRP A O 1
ATOM 1379 N N . GLN A 1 170 ? -9.275 -6.394 12.659 1.00 98.44 170 GLN A N 1
ATOM 1380 C CA . GLN A 1 170 ? -9.042 -7.418 13.679 1.00 98.44 170 GLN A CA 1
ATOM 1381 C C . GLN A 1 170 ? -7.559 -7.759 13.809 1.00 98.44 170 GLN A C 1
ATOM 1383 O O . GLN A 1 170 ? -7.034 -7.752 14.918 1.00 98.44 170 GLN A O 1
ATOM 1388 N N . ASP A 1 171 ? -6.866 -7.985 12.696 1.00 98.50 171 ASP A N 1
ATOM 1389 C CA . ASP A 1 171 ? -5.444 -8.322 12.678 1.00 98.50 171 ASP A CA 1
ATOM 1390 C C . ASP A 1 171 ? -4.575 -7.173 13.184 1.00 98.50 171 ASP A C 1
ATOM 1392 O O . ASP A 1 171 ? -3.615 -7.403 13.923 1.00 98.50 171 ASP A O 1
ATOM 1396 N N . ALA A 1 172 ? -4.946 -5.932 12.855 1.00 98.25 172 ALA A N 1
ATOM 1397 C CA . ALA A 1 172 ? -4.293 -4.740 13.381 1.00 98.25 172 ALA A CA 1
ATOM 1398 C C . ALA A 1 172 ? -4.397 -4.634 14.901 1.00 98.25 172 ALA A C 1
ATOM 1400 O O . ALA A 1 172 ? -3.401 -4.375 15.578 1.00 98.25 172 ALA A O 1
ATOM 1401 N N . GLN A 1 173 ? -5.582 -4.873 15.458 1.00 98.00 173 GLN A N 1
ATOM 1402 C CA . GLN A 1 173 ? -5.760 -4.869 16.904 1.00 98.00 173 GLN A CA 1
ATOM 1403 C C . GLN A 1 173 ? -5.118 -6.097 17.565 1.00 98.00 173 GLN A C 1
ATOM 1405 O O . GLN A 1 173 ? -4.561 -5.986 18.660 1.00 98.00 173 GLN A O 1
ATOM 1410 N N . ALA A 1 174 ? -5.178 -7.259 16.914 1.00 97.69 174 ALA A N 1
ATOM 1411 C CA . ALA A 1 174 ? -4.633 -8.507 17.426 1.00 97.69 174 ALA A CA 1
ATOM 1412 C C . ALA A 1 174 ? -3.115 -8.428 17.586 1.00 97.69 174 ALA A C 1
ATOM 1414 O O . ALA A 1 174 ? -2.626 -8.777 18.657 1.00 97.69 174 ALA A O 1
ATOM 1415 N N . ILE A 1 175 ? -2.380 -7.909 16.593 1.00 97.75 175 ILE A N 1
ATOM 1416 C CA . ILE A 1 175 ? -0.922 -7.766 16.719 1.00 97.75 175 ILE A CA 1
ATOM 1417 C C . ILE A 1 175 ? -0.548 -6.773 17.821 1.00 97.75 175 ILE A C 1
ATOM 1419 O O . ILE A 1 175 ? 0.357 -7.032 18.601 1.00 97.75 175 ILE A O 1
ATOM 1423 N N . LEU A 1 176 ? -1.282 -5.670 17.977 1.00 96.75 176 LEU A N 1
ATOM 1424 C CA . LEU A 1 176 ? -1.019 -4.725 19.066 1.00 96.75 176 LEU A CA 1
ATOM 1425 C C . LEU A 1 176 ? -1.206 -5.360 20.451 1.00 96.75 176 LEU A C 1
ATOM 1427 O O . LEU A 1 176 ? -0.393 -5.126 21.347 1.00 96.75 176 LEU A O 1
ATOM 1431 N N . ASN A 1 177 ? -2.243 -6.189 20.608 1.00 96.19 177 ASN A N 1
ATOM 1432 C CA . ASN A 1 177 ? -2.496 -6.930 21.842 1.00 96.19 177 ASN A CA 1
ATOM 1433 C C . ASN A 1 177 ? -1.440 -8.021 22.080 1.00 96.19 177 ASN A C 1
ATOM 1435 O O . ASN A 1 177 ? -0.937 -8.131 23.195 1.00 96.19 177 ASN A O 1
ATOM 1439 N N . GLU A 1 178 ? -1.105 -8.806 21.049 1.00 95.69 178 GLU A N 1
ATOM 1440 C CA . GLU A 1 178 ? -0.118 -9.895 21.106 1.00 95.69 178 GLU A CA 1
ATOM 1441 C C . GLU A 1 178 ? 1.263 -9.372 21.522 1.00 95.69 178 GLU A C 1
ATOM 1443 O O . GLU A 1 178 ? 1.937 -9.975 22.355 1.00 95.69 178 GLU A O 1
ATOM 1448 N N . GLU A 1 179 ? 1.656 -8.214 20.990 1.00 94.38 179 GLU A N 1
ATOM 1449 C CA . GLU A 1 179 ? 2.951 -7.597 21.277 1.00 94.38 179 GLU A CA 1
ATOM 1450 C C . GLU A 1 179 ? 2.940 -6.699 22.524 1.00 94.38 179 GLU A C 1
ATOM 1452 O O . GLU A 1 179 ? 3.986 -6.209 22.956 1.00 94.38 179 GLU A O 1
ATOM 1457 N N . GLY A 1 180 ? 1.772 -6.429 23.114 1.00 94.00 180 GLY A N 1
ATOM 1458 C CA . GLY A 1 180 ? 1.643 -5.505 24.244 1.00 94.00 180 GLY A CA 1
ATOM 1459 C C . GLY A 1 180 ? 2.127 -4.085 23.915 1.00 94.00 180 GLY A C 1
ATOM 1460 O O . GLY A 1 180 ? 2.740 -3.413 24.755 1.00 94.00 180 GLY A O 1
ATOM 1461 N N . CYS A 1 181 ? 1.907 -3.647 22.673 1.00 94.19 181 CYS A N 1
ATOM 1462 C CA . CYS A 1 181 ? 2.269 -2.319 22.186 1.00 94.19 181 CYS A CA 1
ATOM 1463 C C . CYS A 1 181 ? 1.079 -1.369 22.249 1.00 94.19 181 CYS A C 1
ATOM 1465 O O . CYS A 1 181 ? -0.024 -1.710 21.824 1.00 94.19 181 CYS A O 1
ATOM 1467 N N . ASN A 1 182 ? 1.336 -0.131 22.669 1.00 94.19 182 ASN A N 1
ATOM 1468 C CA . ASN A 1 182 ? 0.463 0.961 22.268 1.00 94.19 182 ASN A CA 1
ATOM 1469 C C . ASN A 1 182 ? 0.942 1.468 20.905 1.00 94.19 182 ASN A C 1
ATOM 1471 O O . ASN A 1 182 ? 2.070 1.225 20.473 1.00 94.19 182 ASN A O 1
ATOM 1475 N N . TRP A 1 183 ? 0.068 2.183 20.220 1.00 95.88 183 TRP A N 1
ATOM 1476 C CA . TRP A 1 183 ? 0.377 2.802 18.944 1.00 95.88 183 TRP A CA 1
ATOM 1477 C C . TRP A 1 183 ? 0.097 4.295 19.041 1.00 95.88 183 TRP A C 1
ATOM 1479 O O . TRP A 1 183 ? -0.800 4.728 19.765 1.00 95.88 183 TRP A O 1
ATOM 1489 N N . GLU A 1 184 ? 0.892 5.085 18.331 1.00 95.69 184 GLU A N 1
ATOM 1490 C CA . GLU A 1 184 ? 0.753 6.542 18.322 1.00 95.69 184 GLU A CA 1
ATOM 1491 C C . GLU A 1 184 ? -0.195 6.974 17.208 1.00 95.69 184 GLU A C 1
ATOM 1493 O O . GLU A 1 184 ? -1.106 7.774 17.414 1.00 95.69 184 GLU A O 1
ATOM 1498 N N . THR A 1 185 ? 0.031 6.437 16.007 1.00 98.06 185 THR A N 1
ATOM 1499 C CA . THR A 1 185 ? -0.737 6.765 14.804 1.00 98.06 185 THR A CA 1
ATOM 1500 C C . THR A 1 185 ? -0.794 5.566 13.857 1.00 98.06 185 THR A C 1
ATOM 1502 O O . THR A 1 185 ? 0.188 4.829 13.740 1.00 98.06 185 THR A O 1
ATOM 1505 N N . MET A 1 186 ? -1.911 5.386 13.147 1.00 98.56 186 MET A N 1
ATOM 1506 C CA . MET A 1 186 ? -1.972 4.503 11.974 1.00 98.56 186 MET A CA 1
ATOM 1507 C C . MET A 1 186 ? -2.178 5.343 10.722 1.00 98.56 186 MET A C 1
ATOM 1509 O O . MET A 1 186 ? -2.897 6.338 10.761 1.00 98.56 186 MET A O 1
ATOM 1513 N N . ILE A 1 187 ? -1.528 4.978 9.621 1.00 98.12 187 ILE A N 1
ATOM 1514 C CA . ILE A 1 187 ? -1.580 5.739 8.371 1.00 98.12 187 ILE A CA 1
ATOM 1515 C C . ILE A 1 187 ? -1.850 4.794 7.205 1.00 98.12 187 ILE A C 1
ATOM 1517 O O . ILE A 1 187 ? -1.070 3.873 6.972 1.00 98.12 187 ILE A O 1
ATOM 1521 N N . LEU A 1 188 ? -2.899 5.083 6.442 1.00 97.75 188 LEU A N 1
ATOM 1522 C CA . LEU A 1 188 ? -3.199 4.495 5.141 1.00 97.75 188 LEU A CA 1
ATOM 1523 C C . LEU A 1 188 ? -3.085 5.588 4.078 1.00 97.75 188 LEU A C 1
ATOM 1525 O O . LEU A 1 188 ? -3.650 6.672 4.212 1.00 97.75 188 LEU A O 1
ATOM 1529 N N . ASN A 1 189 ? -2.335 5.318 3.015 1.00 95.62 189 ASN A N 1
ATOM 1530 C CA . ASN A 1 189 ? -2.184 6.255 1.905 1.00 95.62 189 ASN A CA 1
ATOM 1531 C C . ASN A 1 189 ? -3.031 5.774 0.726 1.00 95.62 189 ASN A C 1
ATOM 1533 O O . ASN A 1 189 ? -2.924 4.609 0.355 1.00 95.62 189 ASN A O 1
ATOM 1537 N N . HIS A 1 190 ? -3.816 6.667 0.127 1.00 95.50 190 HIS A N 1
ATOM 1538 C CA . HIS A 1 190 ? -4.673 6.391 -1.026 1.00 95.50 190 HIS A CA 1
ATOM 1539 C C . HIS A 1 190 ? -4.249 7.221 -2.242 1.00 95.50 190 HIS A C 1
ATOM 1541 O O . HIS A 1 190 ? -3.699 8.318 -2.110 1.00 95.50 190 HIS A O 1
ATOM 1547 N N . GLY A 1 191 ? -4.488 6.678 -3.439 1.00 92.88 191 GLY A N 1
ATOM 1548 C CA . GLY A 1 191 ? -4.251 7.392 -4.694 1.00 92.88 191 GLY A CA 1
ATOM 1549 C C . GLY A 1 191 ? -2.800 7.867 -4.844 1.00 92.88 191 GLY A C 1
ATOM 1550 O O . GLY A 1 191 ? -1.869 7.090 -4.605 1.00 92.88 191 GLY A O 1
ATOM 1551 N N . LYS A 1 192 ? -2.601 9.140 -5.195 1.00 92.44 192 LYS A N 1
ATOM 1552 C CA . LYS A 1 192 ? -1.292 9.798 -5.381 1.00 92.44 192 LYS A CA 1
ATOM 1553 C C . LYS A 1 192 ? -0.461 9.938 -4.104 1.00 92.44 192 LYS A C 1
ATOM 1555 O O . LYS A 1 192 ? 0.727 10.239 -4.156 1.00 92.44 192 LYS A O 1
ATOM 1560 N N . TYR A 1 193 ? -1.051 9.716 -2.933 1.00 90.06 193 TYR A N 1
ATOM 1561 C CA . TYR A 1 193 ? -0.321 9.765 -1.664 1.00 90.06 193 TYR A CA 1
ATOM 1562 C C . TYR A 1 193 ? 0.449 8.487 -1.341 1.00 90.06 193 TYR A C 1
ATOM 1564 O O . TYR A 1 193 ? 1.218 8.442 -0.368 1.00 90.06 193 TYR A O 1
ATOM 1572 N N . ARG A 1 194 ? 0.223 7.430 -2.116 1.00 89.56 194 ARG A N 1
ATOM 1573 C CA . ARG A 1 194 ? 0.912 6.159 -1.953 1.00 89.56 194 ARG A CA 1
ATOM 1574 C C . ARG A 1 194 ? 2.370 6.264 -2.375 1.00 89.56 194 ARG A C 1
ATOM 1576 O O . ARG A 1 194 ? 2.714 6.943 -3.330 1.00 89.56 194 ARG A O 1
ATOM 1583 N N . THR A 1 195 ? 3.207 5.544 -1.638 1.00 84.94 195 THR A N 1
ATOM 1584 C CA . THR A 1 195 ? 4.602 5.272 -2.019 1.00 84.94 195 THR A CA 1
ATOM 1585 C C . THR A 1 195 ? 4.715 3.944 -2.767 1.00 84.94 195 THR A C 1
ATOM 1587 O O . THR A 1 195 ? 5.675 3.722 -3.483 1.00 84.94 195 THR A O 1
ATOM 1590 N N . HIS A 1 196 ? 3.744 3.049 -2.580 1.00 87.88 196 HIS A N 1
ATOM 1591 C CA . HIS A 1 196 ? 3.712 1.721 -3.181 1.00 87.88 196 HIS A CA 1
ATOM 1592 C C . HIS A 1 196 ? 2.339 1.496 -3.804 1.00 87.88 196 HIS A C 1
ATOM 1594 O O . HIS A 1 196 ? 1.341 1.973 -3.265 1.00 87.88 196 HIS A O 1
ATOM 1600 N N . SER A 1 197 ? 2.270 0.743 -4.898 1.00 89.94 197 SER A N 1
ATOM 1601 C CA . SER A 1 197 ? 0.997 0.467 -5.577 1.00 89.94 197 SER A CA 1
ATOM 1602 C C . SER A 1 197 ? 0.020 -0.321 -4.696 1.00 89.94 197 SER A C 1
ATOM 1604 O O . SER A 1 197 ? -1.186 -0.145 -4.798 1.00 89.94 197 SER A O 1
ATOM 1606 N N . HIS A 1 198 ? 0.511 -1.116 -3.748 1.00 94.69 198 HIS A N 1
ATOM 1607 C CA . HIS A 1 198 ? -0.339 -1.834 -2.799 1.00 94.69 198 HIS A CA 1
ATOM 1608 C C . HIS A 1 198 ? -0.714 -0.948 -1.598 1.00 94.69 198 HIS A C 1
ATOM 1610 O O . HIS A 1 198 ? 0.104 -0.182 -1.080 1.00 94.69 198 HIS A O 1
ATOM 1616 N N . LEU A 1 199 ? -1.946 -1.083 -1.114 1.00 96.25 199 LEU A N 1
ATOM 1617 C CA . LEU A 1 199 ? -2.433 -0.500 0.126 1.00 96.25 199 LEU A CA 1
ATOM 1618 C C . LEU A 1 199 ? -1.649 -1.027 1.334 1.00 96.25 199 LEU A C 1
ATOM 1620 O O . LEU A 1 199 ? -1.669 -2.215 1.654 1.00 96.25 199 LEU A O 1
ATOM 1624 N N . HIS A 1 200 ? -0.974 -0.115 2.027 1.00 97.00 200 HIS A N 1
ATOM 1625 C CA . HIS A 1 200 ? -0.230 -0.402 3.248 1.00 97.00 200 HIS A CA 1
ATOM 1626 C C . HIS A 1 200 ? -0.788 0.446 4.388 1.00 97.00 200 HIS A C 1
ATOM 1628 O O . HIS A 1 200 ? -0.755 1.678 4.314 1.00 97.00 200 HIS A O 1
ATOM 1634 N N . MET A 1 201 ? -1.210 -0.202 5.472 1.00 98.38 201 MET A N 1
ATOM 1635 C CA . MET A 1 201 ? -1.386 0.469 6.754 1.00 98.38 201 MET A CA 1
ATOM 1636 C C . MET A 1 201 ? -0.070 0.464 7.517 1.00 98.38 201 MET A C 1
ATOM 1638 O O . MET A 1 201 ? 0.517 -0.585 7.762 1.00 98.38 201 MET A O 1
ATOM 1642 N N . LYS A 1 202 ? 0.386 1.652 7.903 1.00 98.12 202 LYS A N 1
ATOM 1643 C CA . LYS A 1 202 ? 1.597 1.872 8.695 1.00 98.12 202 LYS A CA 1
ATOM 1644 C C . LYS A 1 202 ? 1.188 2.175 10.128 1.00 98.12 202 LYS A C 1
ATOM 1646 O O . LYS A 1 202 ? 0.576 3.212 10.363 1.00 98.12 202 LYS A O 1
ATOM 1651 N N . ILE A 1 203 ? 1.544 1.313 11.070 1.00 98.31 203 ILE A N 1
ATOM 1652 C CA . ILE A 1 203 ? 1.287 1.503 12.500 1.00 98.31 203 ILE A CA 1
ATOM 1653 C C . ILE A 1 203 ? 2.570 2.028 13.139 1.00 98.31 203 ILE A C 1
ATOM 1655 O O . ILE A 1 203 ? 3.553 1.297 13.227 1.00 98.31 203 ILE A O 1
ATOM 1659 N N . ASN A 1 204 ? 2.582 3.294 13.556 1.00 98.19 204 ASN A N 1
ATOM 1660 C CA . ASN A 1 204 ? 3.734 3.896 14.223 1.00 98.19 204 ASN A CA 1
ATOM 1661 C C . ASN A 1 204 ? 3.710 3.553 15.720 1.00 98.19 204 ASN A C 1
ATOM 1663 O O . ASN A 1 204 ? 2.707 3.786 16.403 1.00 98.19 204 ASN A O 1
ATOM 1667 N N . ILE A 1 205 ? 4.828 3.020 16.214 1.00 97.31 205 ILE A N 1
ATOM 1668 C CA . ILE A 1 205 ? 5.025 2.620 17.610 1.00 97.31 205 ILE A CA 1
ATOM 1669 C C . ILE A 1 205 ? 6.190 3.438 18.173 1.00 97.31 205 ILE A C 1
ATOM 1671 O O . ILE A 1 205 ? 7.253 3.522 17.554 1.00 97.31 205 ILE A O 1
ATOM 1675 N N . GLY A 1 206 ? 6.006 4.032 19.354 1.00 96.50 206 GLY A N 1
ATOM 1676 C CA . GLY A 1 206 ? 7.045 4.837 19.997 1.00 96.50 206 GLY A CA 1
ATOM 1677 C C . GLY A 1 206 ? 8.318 4.025 20.269 1.00 96.50 206 GLY A C 1
ATOM 1678 O O . GLY A 1 206 ? 8.244 2.853 20.641 1.00 96.50 206 GLY A O 1
ATOM 1679 N N . GLN A 1 207 ? 9.495 4.647 20.123 1.00 95.81 207 GLN A N 1
ATOM 1680 C CA . GLN A 1 207 ? 10.813 3.983 20.187 1.00 95.81 207 GLN A CA 1
ATOM 1681 C C . GLN A 1 207 ? 10.973 3.053 21.402 1.00 95.81 207 GLN A C 1
ATOM 1683 O O . GLN A 1 207 ? 11.411 1.912 21.259 1.00 95.81 207 GLN A O 1
ATOM 1688 N N . THR A 1 208 ? 10.603 3.522 22.597 1.00 96.56 208 THR A N 1
ATOM 1689 C CA . THR A 1 208 ? 10.725 2.743 23.838 1.00 96.56 208 THR A CA 1
ATOM 1690 C C . THR A 1 208 ? 9.867 1.479 23.802 1.00 96.56 208 THR A C 1
ATOM 1692 O O . THR A 1 208 ? 10.325 0.408 24.199 1.00 96.56 208 THR A O 1
ATOM 1695 N N . GLN A 1 209 ? 8.630 1.578 23.303 1.00 96.38 209 GLN A N 1
ATOM 1696 C CA . GLN A 1 209 ? 7.746 0.420 23.168 1.00 96.38 209 GLN A CA 1
ATOM 1697 C C . GLN A 1 209 ? 8.212 -0.511 22.054 1.00 96.38 209 GLN A C 1
ATOM 1699 O O . GLN A 1 209 ? 8.209 -1.723 22.248 1.00 96.38 209 GLN A O 1
ATOM 1704 N N . TRP A 1 210 ? 8.682 0.044 20.936 1.00 97.50 210 TRP A N 1
ATOM 1705 C CA . TRP A 1 210 ? 9.235 -0.734 19.836 1.00 97.50 210 TRP A CA 1
ATOM 1706 C C . TRP A 1 210 ? 10.385 -1.622 20.303 1.00 97.50 210 TRP A C 1
ATOM 1708 O O . TRP A 1 210 ? 10.318 -2.830 20.111 1.00 97.50 210 TRP A O 1
ATOM 1718 N N . ILE A 1 211 ? 11.402 -1.061 20.969 1.00 96.31 211 ILE A N 1
ATOM 1719 C CA . ILE A 1 211 ? 12.545 -1.836 21.483 1.00 96.31 211 ILE A CA 1
ATOM 1720 C C . ILE A 1 211 ? 12.059 -2.942 22.427 1.00 96.31 211 ILE A C 1
ATOM 1722 O O . ILE A 1 211 ? 12.449 -4.101 22.279 1.00 96.31 211 ILE A O 1
ATOM 1726 N N . ARG A 1 212 ? 11.190 -2.581 23.381 1.00 96.88 212 ARG A N 1
ATOM 1727 C CA . ARG A 1 212 ? 10.710 -3.487 24.429 1.00 96.88 212 ARG A CA 1
ATOM 1728 C C . ARG A 1 212 ? 9.914 -4.667 23.873 1.00 96.88 212 ARG A C 1
ATOM 1730 O O . ARG A 1 212 ? 10.130 -5.788 24.319 1.00 96.88 212 ARG A O 1
ATOM 1737 N N . CYS A 1 213 ? 8.995 -4.403 22.951 1.00 96.38 213 CYS A N 1
ATOM 1738 C CA . CYS A 1 213 ? 7.987 -5.364 22.517 1.00 96.38 213 CYS A CA 1
ATOM 1739 C C . CYS A 1 213 ? 8.339 -6.039 21.184 1.00 96.38 213 CYS A C 1
ATOM 1741 O O . CYS A 1 213 ? 8.243 -7.254 21.069 1.00 96.38 213 CYS A O 1
ATOM 1743 N N . ILE A 1 214 ? 8.789 -5.267 20.190 1.00 97.06 214 ILE A N 1
ATOM 1744 C CA . ILE A 1 214 ? 9.010 -5.745 18.816 1.00 97.06 214 ILE A CA 1
ATOM 1745 C C . ILE A 1 214 ? 10.490 -6.049 18.571 1.00 97.06 214 ILE A C 1
ATOM 1747 O O . ILE A 1 214 ? 10.841 -7.140 18.129 1.00 97.06 214 ILE A O 1
ATOM 1751 N N . GLY A 1 215 ? 11.374 -5.099 18.880 1.00 95.62 215 GLY A N 1
ATOM 1752 C CA . GLY A 1 215 ? 12.797 -5.161 18.548 1.00 95.62 215 GLY A CA 1
ATOM 1753 C C . GLY A 1 215 ? 13.495 -6.378 19.147 1.00 95.62 215 GLY A C 1
ATOM 1754 O O . GLY A 1 215 ? 14.225 -7.074 18.447 1.00 95.62 215 GLY A O 1
ATOM 1755 N N . ASN A 1 216 ? 13.223 -6.676 20.420 1.00 94.75 216 ASN A N 1
ATOM 1756 C CA . ASN A 1 216 ? 13.776 -7.858 21.081 1.00 94.75 216 ASN A CA 1
ATOM 1757 C C . ASN A 1 216 ? 13.178 -9.164 20.540 1.00 94.75 216 ASN A C 1
ATOM 1759 O O . ASN A 1 216 ? 13.923 -10.108 20.282 1.00 94.75 216 ASN A O 1
ATOM 1763 N N . LYS A 1 217 ? 11.854 -9.217 20.338 1.00 97.56 217 LYS A N 1
ATOM 1764 C CA . LYS A 1 217 ? 11.148 -10.424 19.877 1.00 97.56 217 LYS A CA 1
ATOM 1765 C C . LYS A 1 217 ? 11.548 -10.821 18.456 1.00 97.56 217 LYS A C 1
ATOM 1767 O O . LYS A 1 217 ? 11.730 -12.000 18.177 1.00 97.56 217 LYS A O 1
ATOM 1772 N N . TYR A 1 218 ? 11.730 -9.843 17.570 1.00 97.62 218 TYR A N 1
ATOM 1773 C CA . TYR A 1 218 ? 12.059 -10.059 16.158 1.00 97.62 218 TYR A CA 1
ATOM 1774 C C . TYR A 1 218 ? 13.508 -9.693 15.811 1.00 97.62 218 TYR A C 1
ATOM 1776 O O . TYR A 1 218 ? 13.811 -9.394 14.654 1.00 97.62 218 TYR A O 1
ATOM 1784 N N . LYS A 1 219 ? 14.418 -9.736 16.793 1.00 97.56 219 LYS A N 1
ATOM 1785 C CA . LYS A 1 219 ? 15.827 -9.345 16.633 1.00 97.56 219 LYS A CA 1
ATOM 1786 C C . LYS A 1 219 ? 16.514 -10.060 15.469 1.00 97.56 219 LYS A C 1
ATOM 1788 O O . LYS A 1 219 ? 17.228 -9.424 14.703 1.00 97.56 219 LYS A O 1
ATOM 1793 N N . GLU A 1 220 ? 16.283 -11.362 15.311 1.00 97.94 220 GLU A N 1
ATOM 1794 C CA . GLU A 1 220 ? 16.888 -12.154 14.232 1.00 97.94 220 GLU A C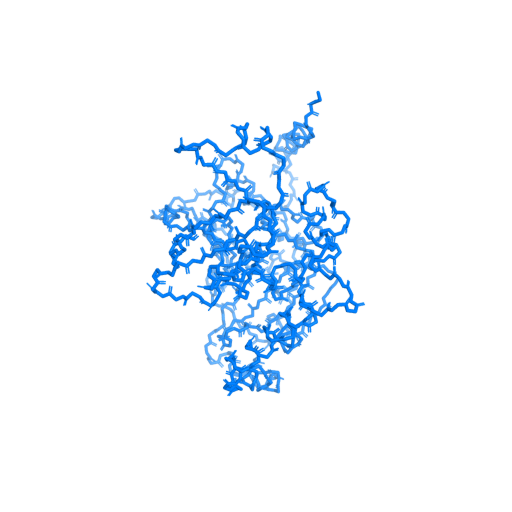A 1
ATOM 1795 C C . GLU A 1 220 ? 16.416 -11.701 12.847 1.00 97.94 220 GLU A C 1
ATOM 1797 O O . GLU A 1 220 ? 17.236 -11.515 11.951 1.00 97.94 220 GLU A O 1
ATOM 1802 N N . LYS A 1 221 ? 15.112 -11.445 12.678 1.00 97.69 221 LYS A N 1
ATOM 1803 C CA . LYS A 1 221 ? 14.544 -10.911 11.430 1.00 97.69 221 LYS A CA 1
ATOM 1804 C C . LYS A 1 221 ? 15.092 -9.523 11.114 1.00 97.69 221 LYS A C 1
ATOM 1806 O O . LYS A 1 221 ? 15.501 -9.270 9.985 1.00 97.69 221 LYS A O 1
ATOM 1811 N N . ILE A 1 222 ? 15.157 -8.647 12.119 1.00 97.12 222 ILE A N 1
ATOM 1812 C CA . ILE A 1 222 ? 15.751 -7.311 11.988 1.00 97.12 222 ILE A CA 1
ATOM 1813 C C . ILE A 1 222 ? 17.219 -7.422 11.563 1.00 97.12 222 ILE A C 1
ATOM 1815 O O . ILE A 1 222 ? 17.624 -6.736 10.629 1.00 97.12 222 ILE A O 1
ATOM 1819 N N . GLN A 1 223 ? 17.996 -8.322 12.173 1.00 96.62 223 GLN A N 1
ATOM 1820 C CA . GLN A 1 223 ? 19.394 -8.547 11.804 1.00 96.62 223 GLN A CA 1
ATOM 1821 C C . GLN A 1 223 ? 19.533 -9.091 10.377 1.00 96.62 223 GLN A C 1
ATOM 1823 O O . GLN A 1 223 ? 20.397 -8.635 9.637 1.00 96.62 223 GLN A O 1
ATOM 1828 N N . GLN A 1 224 ? 18.677 -10.027 9.954 1.00 94.62 224 GLN A N 1
ATOM 1829 C CA . GLN A 1 224 ? 18.660 -10.515 8.570 1.00 94.62 224 GLN A CA 1
ATOM 1830 C C . GLN A 1 224 ? 18.399 -9.374 7.583 1.00 94.62 224 GLN A C 1
ATOM 1832 O O . GLN A 1 224 ? 19.127 -9.232 6.607 1.00 94.62 224 GLN A O 1
ATOM 1837 N N . MET A 1 225 ? 17.412 -8.520 7.862 1.00 93.44 225 MET A N 1
ATOM 1838 C CA . MET A 1 225 ? 17.123 -7.343 7.040 1.00 93.44 225 MET A CA 1
ATOM 1839 C C . MET A 1 225 ? 18.298 -6.359 7.024 1.00 93.44 225 MET A C 1
ATOM 1841 O O . MET A 1 225 ? 18.668 -5.869 5.963 1.00 93.44 225 MET A O 1
ATOM 1845 N N . GLN A 1 226 ? 18.930 -6.102 8.173 1.00 91.50 226 GLN A N 1
ATOM 1846 C CA . GLN A 1 226 ? 20.142 -5.282 8.249 1.00 91.50 226 GLN A CA 1
ATOM 1847 C C . GLN A 1 226 ? 21.270 -5.871 7.405 1.00 91.50 226 GLN A C 1
ATOM 1849 O O . GLN A 1 226 ? 21.909 -5.127 6.673 1.00 91.50 226 GLN A O 1
ATOM 1854 N N . ASN A 1 227 ? 21.476 -7.189 7.437 1.00 89.81 227 ASN A N 1
ATOM 1855 C CA . ASN A 1 227 ? 22.482 -7.862 6.616 1.00 89.81 227 ASN A CA 1
ATOM 1856 C C . ASN A 1 227 ? 22.162 -7.737 5.118 1.00 89.81 227 ASN A C 1
ATOM 1858 O O . ASN A 1 227 ? 23.066 -7.469 4.333 1.00 89.81 227 ASN A O 1
ATOM 1862 N N . LEU A 1 228 ? 20.887 -7.849 4.724 1.00 84.25 228 LEU A N 1
ATOM 1863 C CA . LEU A 1 228 ? 20.449 -7.596 3.344 1.00 84.25 228 LEU A CA 1
ATOM 1864 C C . LEU A 1 228 ? 20.736 -6.150 2.903 1.00 84.25 228 LEU A C 1
ATOM 1866 O O . LEU A 1 228 ? 20.994 -5.911 1.727 1.00 84.25 228 LEU A O 1
ATOM 1870 N N . PHE A 1 229 ? 20.710 -5.184 3.828 1.00 78.94 229 PHE A N 1
ATOM 1871 C CA . PHE A 1 229 ? 21.036 -3.786 3.535 1.00 78.94 229 PHE A CA 1
ATOM 1872 C C . PHE A 1 229 ? 22.523 -3.448 3.602 1.00 78.94 229 PHE A C 1
ATOM 1874 O O . PHE A 1 229 ? 22.936 -2.549 2.871 1.00 78.94 229 PHE A O 1
ATOM 1881 N N . ALA A 1 230 ? 23.268 -4.111 4.489 1.00 78.06 230 ALA A N 1
ATOM 1882 C CA . ALA A 1 230 ? 24.692 -3.912 4.749 1.00 78.06 230 ALA A CA 1
ATOM 1883 C C . ALA A 1 230 ? 25.586 -4.704 3.795 1.00 78.06 230 ALA A C 1
ATOM 1885 O O . ALA A 1 230 ? 26.776 -4.420 3.704 1.00 78.06 230 ALA A O 1
ATOM 1886 N N . CYS A 1 231 ? 25.032 -5.683 3.078 1.00 62.62 231 CYS A N 1
ATOM 1887 C CA . CYS A 1 231 ? 25.688 -6.223 1.904 1.00 62.62 231 CYS A CA 1
ATOM 1888 C C . CYS A 1 231 ? 25.906 -5.053 0.929 1.00 62.62 231 CYS A C 1
ATOM 1890 O O . CYS A 1 231 ? 24.976 -4.622 0.248 1.00 62.62 231 CYS A O 1
ATOM 1892 N N . GLU A 1 232 ? 27.139 -4.534 0.882 1.00 46.47 232 GLU A N 1
ATOM 1893 C CA . GLU A 1 232 ? 27.630 -3.546 -0.097 1.00 46.47 232 GLU A CA 1
ATOM 1894 C C . GLU A 1 232 ? 27.369 -3.996 -1.547 1.00 46.47 232 GLU A C 1
ATOM 1896 O O . GLU A 1 232 ? 27.392 -3.203 -2.482 1.00 46.47 232 GLU A O 1
ATOM 1901 N N . GLU A 1 233 ? 26.974 -5.254 -1.733 1.00 47.78 233 GLU A N 1
ATOM 1902 C CA . GLU A 1 233 ? 26.365 -5.787 -2.937 1.00 47.78 233 GLU A CA 1
ATOM 1903 C C . GLU A 1 233 ? 24.963 -5.253 -3.265 1.00 47.78 233 GLU A C 1
ATOM 1905 O O . GLU A 1 233 ? 24.231 -5.918 -3.990 1.00 47.78 233 GLU A O 1
ATOM 1910 N N . ARG A 1 234 ? 24.535 -4.071 -2.813 1.00 48.09 234 ARG A N 1
ATOM 1911 C CA . ARG A 1 234 ? 23.371 -3.460 -3.470 1.00 48.09 234 ARG A CA 1
ATOM 1912 C C . ARG A 1 234 ? 23.738 -3.053 -4.893 1.00 48.09 234 ARG A C 1
ATOM 1914 O O . ARG A 1 234 ? 22.973 -3.369 -5.789 1.00 48.09 234 ARG A O 1
ATOM 1921 N N . ASP A 1 235 ? 24.943 -2.533 -5.121 1.00 49.50 235 ASP A N 1
ATOM 1922 C CA . ASP A 1 235 ? 25.466 -2.368 -6.480 1.00 49.50 235 ASP A CA 1
ATOM 1923 C C . ASP A 1 235 ? 25.909 -3.698 -7.079 1.00 49.50 235 ASP A C 1
ATOM 1925 O O . ASP A 1 235 ? 25.583 -3.972 -8.223 1.00 49.50 235 ASP A O 1
ATOM 1929 N N . THR A 1 236 ? 26.580 -4.579 -6.333 1.00 50.44 236 THR A N 1
ATOM 1930 C CA . THR A 1 236 ? 27.105 -5.829 -6.910 1.00 50.44 236 THR A CA 1
ATOM 1931 C C . THR A 1 236 ? 26.028 -6.876 -7.190 1.00 50.44 236 THR A C 1
ATOM 1933 O O . THR A 1 236 ? 26.132 -7.542 -8.207 1.00 50.44 236 THR A O 1
ATOM 1936 N N . ASN A 1 237 ? 24.967 -7.012 -6.383 1.00 51.31 237 ASN A N 1
ATOM 1937 C CA . ASN A 1 237 ? 23.847 -7.919 -6.672 1.00 51.31 237 ASN A CA 1
ATOM 1938 C C . ASN A 1 237 ? 22.851 -7.313 -7.645 1.00 51.31 237 ASN A C 1
ATOM 1940 O O . ASN A 1 237 ? 22.307 -8.069 -8.434 1.00 51.31 237 ASN A O 1
ATOM 1944 N N . ILE A 1 238 ? 22.622 -5.994 -7.651 1.00 52.16 238 ILE A N 1
ATOM 1945 C CA . ILE A 1 238 ? 21.850 -5.368 -8.733 1.00 52.16 238 ILE A CA 1
ATOM 1946 C C . ILE A 1 238 ? 22.627 -5.492 -10.044 1.00 52.16 238 ILE A C 1
ATOM 1948 O O . ILE A 1 238 ? 22.056 -5.917 -11.036 1.00 52.16 238 ILE A O 1
ATOM 1952 N N . LYS A 1 239 ? 23.940 -5.241 -10.045 1.00 54.31 239 LYS A N 1
ATOM 1953 C CA . LYS A 1 239 ? 24.814 -5.438 -11.207 1.00 54.31 239 LYS A CA 1
ATOM 1954 C C . LYS A 1 239 ? 24.904 -6.901 -11.625 1.00 54.31 239 LYS A C 1
ATOM 1956 O O . LYS A 1 239 ? 24.770 -7.163 -12.806 1.00 54.31 239 LYS A O 1
ATOM 1961 N N . LYS A 1 240 ? 25.037 -7.854 -10.701 1.00 60.69 240 LYS A N 1
ATOM 1962 C CA . LYS A 1 240 ? 25.055 -9.299 -10.990 1.00 60.69 240 LYS A CA 1
ATOM 1963 C C . LYS A 1 240 ? 23.690 -9.800 -11.449 1.00 60.69 240 LYS A C 1
ATOM 1965 O O . LYS A 1 240 ? 23.604 -10.619 -12.352 1.00 60.69 240 LYS A O 1
ATOM 1970 N N . TYR A 1 241 ? 22.607 -9.287 -10.873 1.00 60.81 241 TYR A N 1
ATOM 1971 C CA . TYR A 1 241 ? 21.249 -9.531 -11.348 1.00 60.81 241 TYR A CA 1
ATOM 1972 C C . TYR A 1 241 ? 21.042 -8.937 -12.743 1.00 60.81 241 TYR A C 1
ATOM 1974 O O . TYR A 1 241 ? 20.462 -9.600 -13.593 1.00 60.81 241 TYR A O 1
ATOM 1982 N N . PHE A 1 242 ? 21.572 -7.744 -13.019 1.00 63.19 242 PHE A N 1
ATOM 1983 C CA . PHE A 1 242 ? 21.576 -7.141 -14.350 1.00 63.19 242 PHE A CA 1
ATOM 1984 C C . PHE A 1 242 ? 22.439 -7.915 -15.331 1.00 63.19 242 PHE A C 1
ATOM 1986 O O . PHE A 1 242 ? 22.011 -8.120 -16.455 1.00 63.19 242 PHE A O 1
ATOM 1993 N N . GLU A 1 243 ? 23.606 -8.395 -14.922 1.00 66.44 243 GLU A N 1
ATOM 1994 C CA . GLU A 1 243 ? 24.448 -9.273 -15.725 1.00 66.44 243 GLU A CA 1
ATOM 1995 C C . GLU A 1 243 ? 23.694 -10.565 -16.044 1.00 66.44 243 GLU A C 1
ATOM 1997 O O . GLU A 1 243 ? 23.661 -10.948 -17.200 1.00 66.44 243 GLU A O 1
ATOM 2002 N N . ILE A 1 244 ? 22.981 -11.170 -15.088 1.00 69.50 244 ILE A N 1
ATOM 2003 C CA . ILE A 1 244 ? 22.144 -12.358 -15.330 1.00 69.50 244 ILE A CA 1
ATOM 2004 C C . ILE A 1 244 ? 20.970 -12.047 -16.268 1.00 69.50 244 ILE A C 1
ATOM 2006 O O . ILE A 1 244 ? 20.697 -12.826 -17.176 1.00 69.50 244 ILE A O 1
ATOM 2010 N N . VAL A 1 245 ? 20.251 -10.941 -16.059 1.00 68.38 245 VAL A N 1
ATOM 2011 C CA . VAL A 1 245 ? 19.097 -10.559 -16.891 1.00 68.38 245 VAL A CA 1
ATOM 2012 C C . VAL A 1 245 ? 19.545 -10.226 -18.314 1.00 68.38 245 VAL A C 1
ATOM 2014 O O . VAL A 1 245 ? 18.925 -10.699 -19.261 1.00 68.38 245 VAL A O 1
ATOM 2017 N N . CYS A 1 246 ? 20.636 -9.476 -18.471 1.00 70.44 246 CYS A N 1
ATOM 2018 C CA . CYS A 1 246 ? 21.227 -9.170 -19.769 1.00 70.44 246 CYS A CA 1
ATOM 2019 C C . CYS A 1 246 ? 21.813 -10.420 -20.431 1.00 70.44 246 CYS A C 1
ATOM 2021 O O . CYS A 1 246 ? 21.594 -10.595 -21.621 1.00 70.44 246 CYS A O 1
ATOM 2023 N N . SER A 1 247 ? 22.480 -11.304 -19.677 1.00 75.81 247 SER A N 1
ATOM 2024 C CA . SER A 1 247 ? 23.007 -12.574 -20.197 1.00 75.81 247 SER A CA 1
ATOM 2025 C C . SER A 1 247 ? 21.870 -13.431 -20.730 1.00 75.81 247 SER A C 1
ATOM 2027 O O . SER A 1 247 ? 21.889 -13.783 -21.896 1.00 75.81 247 SER A O 1
ATOM 2029 N N . LYS A 1 248 ? 20.799 -13.633 -19.951 1.00 75.94 248 LYS A N 1
ATOM 2030 C CA . LYS A 1 248 ? 19.597 -14.357 -20.402 1.00 75.94 248 LYS A CA 1
ATOM 2031 C C . LYS A 1 248 ? 18.894 -13.709 -21.590 1.00 75.94 248 LYS A C 1
ATOM 2033 O O . LYS A 1 248 ? 18.272 -14.402 -22.386 1.00 75.94 248 LYS A O 1
ATOM 2038 N N . TRP A 1 249 ? 18.938 -12.382 -21.682 1.00 80.06 249 TRP A N 1
ATOM 2039 C CA . TRP A 1 249 ? 18.407 -11.648 -22.828 1.00 80.06 249 TRP A CA 1
ATOM 2040 C C . TRP A 1 249 ? 19.235 -11.894 -24.097 1.00 80.06 249 TRP A C 1
ATOM 2042 O O . TRP A 1 249 ? 18.659 -11.990 -25.178 1.00 80.06 249 TRP A O 1
ATOM 2052 N N . SER A 1 250 ? 20.562 -11.998 -23.958 1.00 72.69 250 SER A N 1
ATOM 2053 C CA . SER A 1 250 ? 21.515 -12.200 -25.056 1.00 72.69 250 SER A CA 1
ATOM 2054 C C . SER A 1 250 ? 21.869 -13.661 -25.358 1.00 72.69 250 SER A C 1
ATOM 2056 O O . SER A 1 250 ? 22.460 -13.923 -26.399 1.00 72.69 250 SER A O 1
ATOM 2058 N N . GLU A 1 251 ? 21.569 -14.597 -24.459 1.00 74.56 251 GLU A N 1
ATOM 2059 C CA . GLU A 1 251 ? 21.870 -16.022 -24.613 1.00 74.56 251 GLU A CA 1
ATOM 2060 C C . GLU A 1 251 ? 20.944 -16.661 -25.656 1.00 74.56 251 GLU A C 1
ATOM 2062 O O . GLU A 1 251 ? 19.717 -16.536 -25.599 1.00 74.56 251 GLU A O 1
ATOM 2067 N N . GLU A 1 252 ? 21.549 -17.379 -26.604 1.00 58.84 252 GLU A N 1
ATOM 2068 C CA . GLU A 1 252 ? 20.858 -18.032 -27.724 1.00 58.84 252 GLU A CA 1
ATOM 2069 C C . GLU A 1 252 ? 19.984 -19.221 -27.282 1.00 58.84 252 GLU A C 1
ATOM 2071 O O . GLU A 1 252 ? 19.026 -19.572 -27.970 1.00 58.84 252 GLU A O 1
ATOM 2076 N N . ASP A 1 253 ? 20.254 -19.803 -26.108 1.00 55.53 253 ASP A N 1
ATOM 2077 C CA . ASP A 1 253 ? 19.649 -21.068 -25.669 1.00 55.53 253 ASP A CA 1
ATOM 2078 C C . ASP A 1 253 ? 18.149 -20.967 -25.314 1.00 55.53 253 ASP A C 1
ATOM 2080 O O . ASP A 1 253 ? 17.441 -21.974 -25.354 1.00 55.53 253 ASP A O 1
ATOM 2084 N N . GLU A 1 254 ? 17.623 -19.769 -25.019 1.00 65.81 254 GLU A N 1
ATOM 2085 C CA . GLU A 1 254 ? 16.186 -19.566 -24.733 1.00 65.81 254 GLU A CA 1
ATOM 2086 C C . GLU A 1 254 ? 15.503 -18.501 -25.620 1.00 65.81 254 GLU A C 1
ATOM 2088 O O . GLU A 1 254 ? 14.289 -18.313 -25.516 1.00 65.81 254 GLU A O 1
ATOM 2093 N N . ASN A 1 255 ? 16.237 -17.819 -26.514 1.00 82.38 255 ASN A N 1
ATOM 2094 C CA . ASN A 1 255 ? 15.709 -16.808 -27.449 1.00 82.38 255 ASN A CA 1
ATOM 2095 C C . ASN A 1 255 ? 14.769 -15.759 -26.807 1.00 82.38 255 ASN A C 1
ATOM 2097 O O . ASN A 1 255 ? 13.808 -15.305 -27.437 1.00 82.38 255 ASN A O 1
ATOM 2101 N N . TYR A 1 256 ? 15.035 -15.328 -25.563 1.00 85.50 256 TYR A N 1
ATOM 2102 C CA . TYR A 1 256 ? 14.182 -14.351 -24.860 1.00 85.50 256 TYR A CA 1
ATOM 2103 C C . TYR A 1 256 ? 13.998 -13.058 -25.640 1.00 85.50 256 TYR A C 1
ATOM 2105 O O . TYR A 1 256 ? 12.888 -12.528 -25.663 1.00 85.50 256 TYR A O 1
ATOM 2113 N N . TYR A 1 257 ? 15.060 -12.568 -26.287 1.00 88.31 257 TYR A N 1
ATOM 2114 C CA . TYR A 1 257 ? 14.982 -11.390 -27.144 1.00 88.31 257 TYR A CA 1
ATOM 2115 C C . TYR A 1 257 ? 13.854 -11.526 -28.170 1.00 88.31 257 TYR A C 1
ATOM 2117 O O . TYR A 1 257 ? 12.977 -10.667 -28.246 1.00 88.31 257 TYR A O 1
ATOM 2125 N N . GLN A 1 258 ? 13.845 -12.633 -28.918 1.00 89.94 258 GLN A N 1
ATOM 2126 C CA . GLN A 1 258 ? 12.849 -12.889 -29.956 1.00 89.94 258 GLN A CA 1
ATOM 2127 C C . GLN A 1 258 ? 11.468 -13.114 -29.338 1.00 89.94 258 GLN A C 1
ATOM 2129 O O . GLN A 1 258 ? 10.521 -12.433 -29.714 1.00 89.94 258 GLN A O 1
ATOM 2134 N N . LEU A 1 259 ? 11.360 -13.998 -28.339 1.00 93.06 259 LEU A N 1
ATOM 2135 C CA . LEU A 1 259 ? 10.091 -14.339 -27.691 1.00 93.06 259 LEU A CA 1
ATOM 2136 C C . LEU A 1 259 ? 9.366 -13.102 -27.147 1.00 93.06 259 LEU A C 1
ATOM 2138 O O . LEU A 1 259 ? 8.169 -12.928 -27.374 1.00 93.06 259 LEU A O 1
ATOM 2142 N N . ILE A 1 260 ? 10.083 -12.252 -26.412 1.00 93.81 260 ILE A N 1
ATOM 2143 C CA . ILE A 1 260 ? 9.502 -11.072 -25.772 1.00 93.81 260 ILE A CA 1
ATOM 2144 C C . ILE A 1 260 ? 9.212 -9.984 -26.802 1.00 93.81 260 ILE A C 1
ATOM 2146 O O . ILE A 1 260 ? 8.138 -9.393 -26.743 1.00 93.81 260 ILE A O 1
ATOM 2150 N N . ASN A 1 261 ? 10.114 -9.725 -27.754 1.00 93.94 261 ASN A N 1
ATOM 2151 C CA . ASN A 1 261 ? 9.870 -8.696 -28.763 1.00 93.94 261 ASN A CA 1
ATOM 2152 C C . ASN A 1 261 ? 8.730 -9.075 -29.715 1.00 93.94 261 ASN A C 1
ATOM 2154 O O . ASN A 1 261 ? 7.904 -8.220 -30.013 1.00 93.94 261 ASN A O 1
ATOM 2158 N N . THR A 1 262 ? 8.608 -10.341 -30.121 1.00 94.81 262 THR A N 1
ATOM 2159 C CA . THR A 1 262 ? 7.437 -10.820 -30.870 1.00 94.81 262 THR A CA 1
ATOM 2160 C C . THR A 1 262 ? 6.162 -10.667 -30.044 1.00 94.81 262 THR A C 1
ATOM 2162 O O . THR A 1 262 ? 5.178 -10.127 -30.532 1.00 94.81 262 THR A O 1
ATOM 2165 N N . ALA A 1 263 ? 6.184 -11.042 -28.760 1.00 95.62 263 ALA A N 1
ATOM 2166 C CA . ALA A 1 263 ? 5.019 -10.872 -27.892 1.00 95.62 263 ALA A CA 1
ATOM 2167 C C . ALA A 1 263 ? 4.612 -9.402 -27.685 1.00 95.62 263 ALA A C 1
ATOM 2169 O O . ALA A 1 263 ? 3.426 -9.131 -27.528 1.00 95.62 263 ALA A O 1
ATOM 2170 N N . LEU A 1 264 ? 5.572 -8.472 -27.671 1.00 93.75 264 LEU A N 1
ATOM 2171 C CA . LEU A 1 264 ? 5.312 -7.031 -27.608 1.00 93.75 264 LEU A CA 1
ATOM 2172 C C . LEU A 1 264 ? 4.756 -6.481 -28.929 1.00 93.75 264 LEU A C 1
ATOM 2174 O O . LEU A 1 264 ? 3.914 -5.595 -28.890 1.00 93.75 264 LEU A O 1
ATOM 2178 N N . LEU A 1 265 ? 5.213 -6.988 -30.078 1.00 93.06 265 LEU A N 1
ATOM 2179 C CA . LEU A 1 265 ? 4.699 -6.592 -31.396 1.00 93.06 265 LEU A CA 1
ATOM 2180 C C . LEU A 1 265 ? 3.272 -7.093 -31.635 1.00 93.06 265 LEU A C 1
ATOM 2182 O O . LEU A 1 265 ? 2.447 -6.356 -32.164 1.00 93.06 265 LEU A O 1
ATOM 2186 N N . ASP A 1 266 ? 2.992 -8.329 -31.225 1.00 96.19 266 ASP A N 1
ATOM 2187 C CA . ASP A 1 266 ? 1.715 -9.005 -31.474 1.00 96.19 266 ASP A CA 1
ATOM 2188 C C . ASP A 1 266 ? 0.686 -8.793 -30.345 1.00 96.19 266 ASP A C 1
ATOM 2190 O O . ASP A 1 266 ? -0.365 -9.437 -30.342 1.00 96.19 266 ASP A O 1
ATOM 2194 N N . ASP A 1 267 ? 0.999 -7.962 -29.343 1.00 93.62 267 ASP A N 1
ATOM 2195 C CA . ASP A 1 267 ? 0.197 -7.773 -28.123 1.00 93.62 267 ASP A CA 1
ATOM 2196 C C . ASP A 1 267 ? -0.206 -9.105 -27.442 1.00 93.62 267 ASP A C 1
ATOM 2198 O O . ASP A 1 267 ? -1.324 -9.298 -26.948 1.00 93.62 267 ASP A O 1
ATOM 2202 N N . ASN A 1 268 ? 0.720 -10.068 -27.382 1.00 96.38 268 ASN A N 1
ATOM 2203 C CA . ASN A 1 268 ? 0.459 -11.400 -26.836 1.00 96.38 268 ASN A CA 1
ATOM 2204 C C . ASN A 1 268 ? 0.395 -11.383 -25.299 1.00 96.38 268 ASN A C 1
ATOM 2206 O O . ASN A 1 268 ? 1.377 -11.645 -24.594 1.00 96.38 268 ASN A O 1
ATOM 2210 N N . TYR A 1 269 ? -0.802 -11.116 -24.777 1.00 93.06 269 TYR A N 1
ATOM 2211 C CA . TYR A 1 269 ? -1.065 -10.966 -23.346 1.00 93.06 269 TYR A CA 1
ATOM 2212 C C . TYR A 1 269 ? -0.558 -12.135 -22.487 1.00 93.06 269 TYR A C 1
ATOM 2214 O O . TYR A 1 269 ? 0.012 -11.906 -21.421 1.00 93.06 269 TYR A O 1
ATOM 2222 N N . GLU A 1 270 ? -0.728 -13.383 -22.929 1.00 93.62 270 GLU A N 1
ATOM 2223 C CA . GLU A 1 270 ? -0.360 -14.552 -22.121 1.00 93.62 270 GLU A CA 1
ATOM 2224 C C . GLU A 1 270 ? 1.159 -14.670 -21.938 1.00 93.62 270 GLU A C 1
ATOM 2226 O O . GLU A 1 270 ? 1.637 -14.926 -20.827 1.00 93.62 270 GLU A O 1
ATOM 2231 N N . VAL A 1 271 ? 1.937 -14.408 -22.994 1.00 92.31 271 VAL A N 1
ATOM 2232 C CA . VAL A 1 271 ? 3.407 -14.390 -22.915 1.00 92.31 271 VAL A CA 1
ATOM 2233 C C . VAL A 1 271 ? 3.876 -13.206 -22.071 1.00 92.31 271 VAL A C 1
ATOM 2235 O O . VAL A 1 271 ? 4.672 -13.389 -21.145 1.00 92.31 271 VAL A O 1
ATOM 2238 N N . LEU A 1 272 ? 3.338 -12.007 -22.312 1.00 91.94 272 LEU A N 1
ATOM 2239 C CA . LEU A 1 272 ? 3.702 -10.807 -21.554 1.00 91.94 272 LEU A CA 1
ATOM 2240 C C . LEU A 1 272 ? 3.400 -10.969 -20.061 1.00 91.94 272 LEU A C 1
ATOM 2242 O O . LEU A 1 272 ? 4.237 -10.648 -19.221 1.00 91.94 272 LEU A O 1
ATOM 2246 N N . LYS A 1 273 ? 2.249 -11.548 -19.709 1.00 85.19 273 LYS A N 1
ATOM 2247 C CA . LYS A 1 273 ? 1.875 -11.848 -18.322 1.00 85.19 273 LYS A CA 1
ATOM 2248 C C . LYS A 1 273 ? 2.808 -12.875 -17.689 1.00 85.19 273 LYS A C 1
ATOM 2250 O O . LYS A 1 273 ? 3.258 -12.669 -16.560 1.00 85.19 273 LYS A O 1
ATOM 2255 N N . LYS A 1 274 ? 3.124 -13.962 -18.403 1.00 87.69 274 LYS A N 1
ATOM 2256 C CA . LYS A 1 274 ? 4.048 -15.006 -17.930 1.00 87.69 274 LYS A CA 1
ATOM 2257 C C . LYS A 1 274 ? 5.443 -14.442 -17.645 1.00 87.69 274 LYS A C 1
ATOM 2259 O O . LYS A 1 274 ? 6.071 -14.838 -16.664 1.00 87.69 274 LYS A O 1
ATOM 2264 N N . HIS A 1 275 ? 5.902 -13.496 -18.462 1.00 86.44 275 HIS A N 1
ATOM 2265 C CA . HIS A 1 275 ? 7.249 -12.928 -18.390 1.00 86.44 275 HIS A CA 1
ATOM 2266 C C . HIS A 1 275 ? 7.312 -11.512 -17.793 1.00 86.44 275 HIS A C 1
ATOM 2268 O O . HIS A 1 275 ? 8.385 -10.911 -17.769 1.00 86.44 275 HIS A O 1
ATOM 2274 N N . ALA A 1 276 ? 6.215 -10.998 -17.227 1.00 81.31 276 ALA A N 1
ATOM 2275 C CA . ALA A 1 276 ? 6.110 -9.620 -16.733 1.00 81.31 276 ALA A CA 1
ATOM 2276 C C . ALA A 1 276 ? 7.222 -9.241 -15.742 1.00 81.31 276 ALA A C 1
ATOM 2278 O O . ALA A 1 276 ? 7.763 -8.139 -15.796 1.00 81.31 276 ALA A O 1
ATOM 2279 N N . ARG A 1 277 ? 7.612 -10.175 -14.863 1.00 74.69 277 ARG A N 1
ATOM 2280 C CA . ARG A 1 277 ? 8.722 -9.969 -13.918 1.00 74.69 277 ARG A CA 1
ATOM 2281 C C . ARG A 1 277 ? 10.044 -9.723 -14.643 1.00 74.69 277 ARG A C 1
ATOM 2283 O O . ARG A 1 277 ? 10.743 -8.779 -14.308 1.00 74.69 277 ARG A O 1
ATOM 2290 N N . PHE A 1 278 ? 10.368 -10.555 -15.631 1.00 82.12 278 PHE A N 1
ATOM 2291 C CA . PHE A 1 278 ? 11.601 -10.427 -16.406 1.00 82.12 278 PHE A CA 1
ATOM 2292 C C . PHE A 1 278 ? 11.613 -9.130 -17.225 1.00 82.12 278 PHE A C 1
ATOM 2294 O O . PHE A 1 278 ? 12.592 -8.394 -17.174 1.00 82.12 278 PHE A O 1
ATOM 2301 N N . ILE A 1 279 ? 10.501 -8.811 -17.898 1.00 85.00 279 ILE A N 1
ATOM 2302 C CA . ILE A 1 279 ? 10.339 -7.571 -18.671 1.00 85.00 279 ILE A CA 1
ATOM 2303 C C . ILE A 1 279 ? 10.566 -6.347 -17.775 1.00 85.00 279 ILE A C 1
ATOM 2305 O O . ILE A 1 279 ? 11.356 -5.470 -18.119 1.00 85.00 279 ILE A O 1
ATOM 2309 N N . ASN A 1 280 ? 9.927 -6.296 -16.603 1.00 78.44 280 ASN A N 1
ATOM 2310 C CA . ASN A 1 280 ? 10.100 -5.181 -15.669 1.00 78.44 280 ASN A CA 1
ATOM 2311 C C . ASN A 1 280 ? 11.537 -5.089 -15.150 1.00 78.44 280 ASN A C 1
ATOM 2313 O O . ASN A 1 280 ? 12.099 -3.997 -15.103 1.00 78.44 280 ASN A O 1
ATOM 2317 N N . SER A 1 281 ? 12.159 -6.222 -14.826 1.00 77.31 281 SER A N 1
ATOM 2318 C CA . SER A 1 281 ? 13.565 -6.256 -14.426 1.00 77.31 281 SER A CA 1
ATOM 2319 C C . SER A 1 281 ? 14.497 -5.723 -15.513 1.00 77.31 281 SER A C 1
ATOM 2321 O O . SER A 1 281 ? 15.405 -4.954 -15.203 1.00 77.31 281 SER A O 1
ATOM 2323 N N . LEU A 1 282 ? 14.256 -6.069 -16.781 1.00 82.31 282 LEU A N 1
ATOM 2324 C CA . LEU A 1 282 ? 15.027 -5.560 -17.916 1.00 82.31 282 LEU A CA 1
ATOM 2325 C C . LEU A 1 282 ? 14.823 -4.049 -18.114 1.00 82.31 282 LEU A C 1
ATOM 2327 O O . LEU A 1 282 ? 15.795 -3.323 -18.302 1.00 82.31 282 LEU A O 1
ATOM 2331 N N . ARG A 1 283 ? 13.587 -3.541 -17.990 1.00 83.69 283 ARG A N 1
ATOM 2332 C CA . ARG A 1 283 ? 13.308 -2.089 -18.045 1.00 83.69 283 ARG A CA 1
ATOM 2333 C C . ARG A 1 283 ? 14.049 -1.337 -16.948 1.00 83.69 283 ARG A C 1
ATOM 2335 O O . ARG A 1 283 ? 14.683 -0.322 -17.223 1.00 83.69 283 ARG A O 1
ATOM 2342 N N . MET A 1 284 ? 14.018 -1.861 -15.725 1.00 75.50 284 MET A N 1
ATOM 2343 C CA . MET A 1 284 ? 14.754 -1.274 -14.608 1.00 75.50 284 MET A CA 1
ATOM 2344 C C . MET A 1 284 ? 16.269 -1.335 -14.814 1.00 75.50 284 MET A C 1
ATOM 2346 O O . MET A 1 284 ? 16.962 -0.409 -14.407 1.00 75.50 284 MET A O 1
ATOM 2350 N N . ALA A 1 285 ? 16.782 -2.375 -15.477 1.00 75.81 285 ALA A N 1
ATOM 2351 C CA . ALA A 1 285 ? 18.195 -2.484 -15.843 1.00 75.81 285 ALA A CA 1
ATOM 2352 C C . ALA A 1 285 ? 18.653 -1.389 -16.789 1.00 75.81 285 ALA A C 1
ATOM 2354 O O . ALA A 1 285 ? 19.698 -0.777 -16.572 1.00 75.81 285 ALA A O 1
ATOM 2355 N N . IL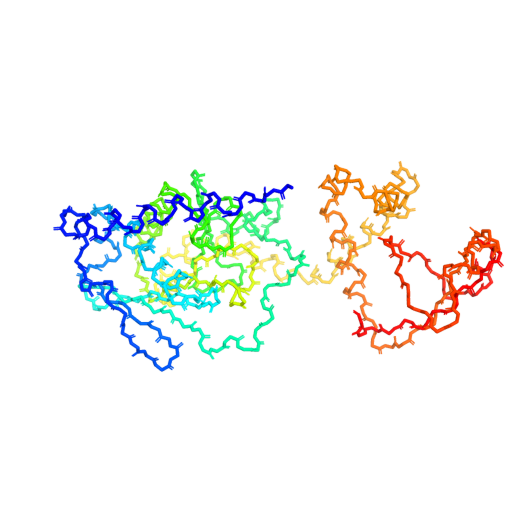E A 1 286 ? 17.853 -1.142 -17.821 1.00 80.69 286 ILE A N 1
ATOM 2356 C CA . ILE A 1 286 ? 18.129 -0.110 -18.813 1.00 80.69 286 ILE A CA 1
ATOM 2357 C C . ILE A 1 286 ? 18.036 1.269 -18.154 1.00 80.69 286 ILE A C 1
ATOM 2359 O O . ILE A 1 286 ? 18.968 2.059 -18.280 1.00 80.69 286 ILE A O 1
ATOM 2363 N N . LYS A 1 287 ? 16.976 1.516 -17.371 1.00 78.56 287 LYS A N 1
ATOM 2364 C CA . LYS A 1 287 ? 16.769 2.779 -16.650 1.00 78.56 287 LYS A CA 1
ATOM 2365 C C . LYS A 1 287 ? 17.901 3.052 -15.655 1.00 78.56 287 LYS A C 1
ATOM 2367 O O . LYS A 1 287 ? 18.546 4.081 -15.697 1.00 78.56 287 LYS A O 1
ATOM 2372 N N . ASN A 1 288 ? 18.255 2.107 -14.792 1.00 69.31 288 ASN A N 1
ATOM 2373 C CA . ASN A 1 288 ? 19.265 2.363 -13.757 1.00 69.31 288 ASN A CA 1
ATOM 2374 C C . ASN A 1 288 ? 20.699 2.534 -14.296 1.00 69.31 288 ASN A C 1
ATOM 2376 O O . ASN A 1 288 ? 21.583 2.921 -13.537 1.00 69.31 288 ASN A O 1
ATOM 2380 N N . LYS A 1 289 ? 20.944 2.267 -15.585 1.00 69.94 289 LYS A N 1
ATOM 2381 C CA . LYS A 1 289 ? 22.221 2.535 -16.263 1.00 69.94 289 LYS A CA 1
ATOM 2382 C C . LYS A 1 289 ? 22.318 3.945 -16.863 1.00 69.94 289 LYS A C 1
ATOM 2384 O O . LYS A 1 289 ? 23.197 4.167 -17.697 1.00 69.94 289 LYS A O 1
ATOM 2389 N N . HIS A 1 290 ? 21.450 4.880 -16.460 1.00 64.94 290 HIS A N 1
ATOM 2390 C CA . HIS A 1 290 ? 21.495 6.258 -16.945 1.00 64.94 290 HIS A CA 1
ATOM 2391 C C . HIS A 1 290 ? 22.908 6.848 -16.841 1.00 64.94 290 HIS A C 1
ATOM 2393 O O . HIS A 1 290 ? 23.555 6.844 -15.795 1.00 64.94 290 HIS A O 1
ATOM 2399 N N . SER A 1 291 ? 23.361 7.337 -17.987 1.00 64.25 291 SER A N 1
ATOM 2400 C CA . SER A 1 291 ? 24.508 8.209 -18.155 1.00 64.25 291 SER A CA 1
ATOM 2401 C C . SER A 1 291 ? 23.939 9.611 -18.335 1.00 64.25 291 SER A C 1
ATOM 2403 O O . SER A 1 291 ? 23.057 9.790 -19.174 1.00 64.25 291 SER A O 1
ATOM 2405 N N . ASP A 1 292 ? 24.442 10.592 -17.585 1.00 73.31 292 ASP A N 1
ATOM 2406 C CA . ASP A 1 292 ? 24.089 12.007 -17.792 1.00 73.31 292 ASP A CA 1
ATOM 2407 C C . ASP A 1 292 ? 24.610 12.535 -19.147 1.00 73.31 292 ASP A C 1
ATOM 2409 O O . ASP A 1 292 ? 24.254 13.626 -19.589 1.00 73.31 292 ASP A O 1
ATOM 2413 N N . GLU A 1 293 ? 25.452 11.761 -19.836 1.00 82.38 293 GLU A N 1
ATOM 2414 C CA . GLU A 1 293 ? 25.958 12.087 -21.163 1.00 82.38 293 GLU A CA 1
ATOM 2415 C C . GLU A 1 293 ? 24.987 11.622 -22.251 1.00 82.38 293 GLU A C 1
ATOM 2417 O O . GLU A 1 293 ? 24.582 10.454 -22.291 1.00 82.38 293 GLU A O 1
ATOM 2422 N N . THR A 1 294 ? 24.675 12.528 -23.180 1.00 85.56 294 THR A N 1
ATOM 2423 C CA . THR A 1 294 ? 24.053 12.178 -24.458 1.00 85.56 294 THR A CA 1
ATOM 2424 C C . THR A 1 294 ? 25.007 11.298 -25.255 1.00 85.56 294 THR A C 1
ATOM 2426 O O . THR A 1 294 ? 26.141 11.694 -25.530 1.00 85.56 294 THR A O 1
ATOM 2429 N N . ILE A 1 295 ? 24.539 10.125 -25.673 1.00 91.38 295 ILE A N 1
ATOM 2430 C CA . ILE A 1 295 ? 25.307 9.196 -26.502 1.00 91.38 295 ILE A CA 1
ATOM 2431 C C . ILE A 1 295 ? 24.672 9.064 -27.884 1.00 91.38 295 ILE A C 1
ATOM 2433 O O . ILE A 1 295 ? 23.450 9.070 -28.024 1.00 91.38 295 ILE A O 1
ATOM 2437 N N . VAL A 1 296 ? 25.509 8.919 -28.910 1.00 94.88 296 VAL A N 1
ATOM 2438 C CA . VAL A 1 296 ? 25.056 8.554 -30.258 1.00 94.88 296 VAL A CA 1
ATOM 2439 C C . VAL A 1 296 ? 25.150 7.042 -30.404 1.00 94.88 296 VAL A C 1
ATOM 2441 O O . VAL A 1 296 ? 26.186 6.443 -30.101 1.00 94.88 296 VAL A O 1
ATOM 2444 N N . VAL A 1 297 ? 24.058 6.427 -30.844 1.00 95.50 297 VAL A N 1
ATOM 2445 C CA . VAL A 1 297 ? 23.980 4.999 -31.153 1.00 95.50 297 VAL A CA 1
ATOM 2446 C C . VAL A 1 297 ? 23.316 4.792 -32.511 1.00 95.50 297 VAL A C 1
ATOM 2448 O O . VAL A 1 297 ? 22.585 5.648 -32.997 1.00 95.50 297 VAL A O 1
ATOM 2451 N N . TYR A 1 298 ? 23.571 3.645 -33.125 1.00 97.62 298 TYR A N 1
ATOM 2452 C CA . TYR A 1 298 ? 23.139 3.300 -34.469 1.00 97.62 298 TYR A CA 1
ATOM 2453 C C . TYR A 1 298 ? 22.316 2.015 -34.459 1.00 97.62 298 TYR A C 1
ATOM 2455 O O . TYR A 1 298 ? 22.607 1.082 -33.704 1.00 97.62 298 TYR A O 1
ATOM 2463 N N . ARG A 1 299 ? 21.304 1.937 -35.321 1.00 96.38 299 ARG A N 1
ATOM 2464 C CA . ARG A 1 299 ? 20.506 0.726 -35.537 1.00 96.38 299 ARG A CA 1
ATOM 2465 C C . ARG A 1 299 ? 20.319 0.477 -37.026 1.00 96.38 299 ARG A C 1
ATOM 2467 O O . ARG A 1 299 ? 19.728 1.310 -37.705 1.00 96.38 299 ARG A O 1
ATOM 2474 N N . GLY A 1 300 ? 20.781 -0.678 -37.495 1.00 96.56 300 GLY A N 1
ATOM 2475 C CA . GLY A 1 300 ? 20.437 -1.195 -38.815 1.00 96.56 300 GLY A CA 1
ATOM 2476 C C . GLY A 1 300 ? 19.056 -1.839 -38.805 1.00 96.56 300 GLY A C 1
ATOM 2477 O O . GLY A 1 300 ? 18.702 -2.537 -37.849 1.00 96.56 300 GLY A O 1
ATOM 2478 N N . LEU A 1 301 ? 18.275 -1.593 -39.850 1.00 94.50 301 LEU A N 1
ATOM 2479 C CA . LEU A 1 301 ? 16.975 -2.212 -40.075 1.00 94.50 301 LEU A CA 1
ATOM 2480 C C . LEU A 1 301 ? 16.860 -2.647 -41.534 1.00 94.50 301 LEU A C 1
ATOM 2482 O O . LEU A 1 301 ? 17.050 -1.845 -42.446 1.00 94.50 301 LEU A O 1
ATOM 2486 N N . SER A 1 302 ? 16.524 -3.920 -41.743 1.00 94.12 302 SER A N 1
ATOM 2487 C CA . SER A 1 302 ? 16.080 -4.408 -43.047 1.00 94.12 302 SER A CA 1
ATOM 2488 C C . SER A 1 302 ? 14.566 -4.258 -43.107 1.00 94.12 302 SER A C 1
ATOM 2490 O O . SER A 1 302 ? 13.823 -4.951 -42.410 1.00 94.12 302 SER A O 1
ATOM 2492 N N . ILE A 1 303 ? 14.129 -3.268 -43.874 1.00 92.00 303 ILE A N 1
ATOM 2493 C CA . ILE A 1 303 ? 12.733 -2.893 -44.058 1.00 92.00 303 ILE A CA 1
ATOM 2494 C C . ILE A 1 303 ? 12.530 -2.569 -45.534 1.00 92.00 303 ILE A C 1
ATOM 2496 O O . ILE A 1 303 ? 13.424 -2.026 -46.182 1.00 92.00 303 ILE A O 1
ATOM 2500 N N . ASP A 1 304 ? 11.369 -2.924 -46.079 1.00 95.50 304 ASP A N 1
ATOM 2501 C CA . ASP A 1 304 ? 11.053 -2.612 -47.469 1.00 95.50 304 ASP A CA 1
ATOM 2502 C C . ASP A 1 304 ? 11.017 -1.091 -47.683 1.00 95.50 304 ASP A C 1
ATOM 2504 O O . ASP A 1 304 ? 10.479 -0.350 -46.855 1.00 95.50 304 ASP A O 1
ATOM 2508 N N . SER A 1 305 ? 11.564 -0.617 -48.806 1.00 93.94 305 SER A N 1
ATOM 2509 C CA . SER A 1 305 ? 11.657 0.818 -49.094 1.00 93.94 305 SER A CA 1
ATOM 2510 C C . SER A 1 305 ? 10.302 1.522 -49.057 1.00 93.94 305 SER A C 1
ATOM 2512 O O . SER A 1 305 ? 10.221 2.662 -48.605 1.00 93.94 305 SER A O 1
ATOM 2514 N N . LYS A 1 306 ? 9.221 0.846 -49.465 1.00 94.56 306 LYS A N 1
ATOM 2515 C CA . LYS A 1 306 ? 7.875 1.418 -49.413 1.00 94.56 306 LYS A CA 1
ATOM 2516 C C . LYS A 1 306 ? 7.392 1.576 -47.972 1.00 94.56 306 LYS A C 1
ATOM 2518 O O . LYS A 1 306 ? 6.842 2.617 -47.626 1.00 94.56 306 LYS A O 1
ATOM 2523 N N . GLN A 1 307 ? 7.627 0.573 -47.126 1.00 92.56 307 GLN A N 1
ATOM 2524 C CA . GLN A 1 307 ? 7.284 0.649 -45.704 1.00 92.56 307 GLN A CA 1
ATOM 2525 C C . GLN A 1 307 ? 8.107 1.738 -44.998 1.00 92.56 307 GLN A C 1
ATOM 2527 O O . GLN A 1 307 ? 7.564 2.496 -44.196 1.00 92.56 307 GLN A O 1
ATOM 2532 N N . MET A 1 308 ? 9.389 1.882 -45.354 1.00 92.94 308 MET A N 1
ATOM 2533 C CA . MET A 1 308 ? 10.250 2.949 -44.843 1.00 92.94 308 MET A CA 1
ATOM 2534 C C . MET A 1 308 ? 9.678 4.345 -45.149 1.00 92.94 308 MET A C 1
ATOM 2536 O O . MET A 1 308 ? 9.597 5.190 -44.259 1.00 92.94 308 MET A O 1
ATOM 2540 N N . GLU A 1 309 ? 9.234 4.581 -46.387 1.00 90.94 309 GLU A N 1
ATOM 2541 C CA . GLU A 1 309 ? 8.625 5.852 -46.810 1.00 90.94 309 GLU A CA 1
ATOM 2542 C C . GLU A 1 309 ? 7.268 6.136 -46.139 1.00 90.94 309 GLU A C 1
ATOM 2544 O O . GLU A 1 309 ? 6.911 7.295 -45.889 1.00 90.94 309 GLU A O 1
ATOM 2549 N N . GLU A 1 310 ? 6.494 5.088 -45.852 1.00 92.94 310 GLU A N 1
ATOM 2550 C CA . GLU A 1 310 ? 5.179 5.202 -45.221 1.00 92.94 310 GLU A CA 1
ATOM 2551 C C . GLU A 1 310 ? 5.281 5.491 -43.715 1.00 92.94 310 GLU A C 1
ATOM 2553 O O . GLU A 1 310 ? 4.578 6.385 -43.227 1.00 92.94 310 GLU A O 1
ATOM 2558 N N . GLU A 1 311 ? 6.166 4.784 -43.004 1.00 91.62 311 GLU A N 1
ATOM 2559 C CA . GLU A 1 311 ? 6.290 4.831 -41.541 1.00 91.62 311 GLU A CA 1
ATOM 2560 C C . GLU A 1 311 ? 7.265 5.906 -41.036 1.00 91.62 311 GLU A C 1
ATOM 2562 O O . GLU A 1 311 ? 6.983 6.563 -40.032 1.00 91.62 311 GLU A O 1
ATOM 2567 N N . TYR A 1 312 ? 8.388 6.137 -41.725 1.00 92.75 312 TYR A N 1
ATOM 2568 C CA . TYR A 1 312 ? 9.501 6.947 -41.210 1.00 92.75 312 TYR A CA 1
ATOM 2569 C C . TYR A 1 312 ? 9.676 8.244 -42.000 1.00 92.75 312 TYR A C 1
ATOM 2571 O O . TYR A 1 312 ? 10.629 8.442 -42.756 1.00 92.75 312 TYR A O 1
ATOM 2579 N N . LYS A 1 313 ? 8.746 9.180 -41.802 1.00 91.88 313 LYS A N 1
ATOM 2580 C CA . LYS A 1 313 ? 8.790 10.495 -42.460 1.00 91.88 313 LYS A CA 1
ATOM 2581 C C . LYS A 1 313 ? 9.676 11.463 -41.687 1.00 91.88 313 LYS A C 1
ATOM 2583 O O . LYS A 1 313 ? 9.619 11.526 -40.459 1.00 91.88 313 LYS A O 1
ATOM 2588 N N . ILE A 1 314 ? 10.452 12.279 -42.397 1.00 90.31 314 ILE A N 1
ATOM 2589 C CA . ILE A 1 314 ? 11.262 13.333 -41.770 1.00 90.31 314 ILE A CA 1
ATOM 2590 C C . ILE A 1 314 ? 10.351 14.249 -40.938 1.00 90.31 314 ILE A C 1
ATOM 2592 O O . ILE A 1 314 ? 9.342 14.752 -41.432 1.00 90.31 314 ILE A O 1
ATOM 2596 N N . GLY A 1 315 ? 10.712 14.448 -39.668 1.00 92.38 315 GLY A N 1
ATOM 2597 C CA . GLY A 1 315 ? 9.945 15.244 -38.705 1.00 92.38 315 GLY A CA 1
ATOM 2598 C C . GLY A 1 315 ? 8.796 14.501 -38.014 1.00 92.38 315 GLY A C 1
ATOM 2599 O O . GLY A 1 315 ? 8.139 15.090 -37.159 1.00 92.38 315 GLY A O 1
ATOM 2600 N N . SER A 1 316 ? 8.548 13.231 -38.349 1.00 91.62 316 SER A N 1
ATOM 2601 C CA . SER A 1 316 ? 7.579 12.398 -37.630 1.00 91.62 316 SER A CA 1
ATOM 2602 C C . SER A 1 316 ? 8.164 11.823 -36.338 1.00 91.62 316 SER A C 1
ATOM 2604 O O . SER A 1 316 ? 9.375 11.646 -36.204 1.00 91.62 316 SER A O 1
ATOM 2606 N N . GLN A 1 317 ? 7.281 11.544 -35.380 1.00 91.88 317 GLN A N 1
ATOM 2607 C CA . GLN A 1 317 ? 7.597 10.795 -34.168 1.00 91.88 317 GLN A CA 1
ATOM 2608 C C . GLN A 1 317 ? 7.041 9.382 -34.310 1.00 91.88 317 GLN A C 1
ATOM 2610 O O . GLN A 1 317 ? 5.912 9.203 -34.767 1.00 91.88 317 GLN A O 1
ATOM 2615 N N . PHE A 1 318 ? 7.817 8.394 -33.888 1.00 91.88 318 PHE A N 1
ATOM 2616 C CA . PHE A 1 318 ? 7.423 6.991 -33.900 1.00 91.88 318 PHE A CA 1
ATOM 2617 C C . PHE A 1 318 ? 7.937 6.293 -32.640 1.00 91.88 318 PHE A C 1
ATOM 2619 O O . PHE A 1 318 ? 8.785 6.821 -31.918 1.00 91.88 318 PHE A O 1
ATOM 2626 N N . VAL A 1 319 ? 7.400 5.105 -32.368 1.00 90.38 319 VAL A N 1
ATOM 2627 C CA . VAL A 1 319 ? 7.755 4.291 -31.203 1.00 90.38 319 VAL A CA 1
ATOM 2628 C C . VAL A 1 319 ? 8.058 2.880 -31.677 1.00 90.38 319 VAL A C 1
ATOM 2630 O O . VAL A 1 319 ? 7.262 2.289 -32.402 1.00 90.38 319 VAL A O 1
ATOM 2633 N N . TRP A 1 320 ? 9.177 2.317 -31.225 1.00 92.44 320 TRP A N 1
ATOM 2634 C CA . TRP A 1 320 ? 9.393 0.877 -31.307 1.00 92.44 320 TRP A CA 1
ATOM 2635 C C . TRP A 1 320 ? 8.765 0.221 -30.073 1.00 92.44 320 TRP A C 1
ATOM 2637 O O . TRP A 1 320 ? 9.226 0.478 -28.960 1.00 92.44 320 TRP A O 1
ATOM 2647 N N . PRO A 1 321 ? 7.725 -0.621 -30.226 1.00 90.06 321 PRO A N 1
ATOM 2648 C CA . PRO A 1 321 ? 7.053 -1.251 -29.084 1.00 90.06 321 PRO A CA 1
ATOM 2649 C C . PRO A 1 321 ? 7.928 -2.312 -28.392 1.00 90.06 321 PRO A C 1
ATOM 2651 O O . PRO A 1 321 ? 7.575 -2.831 -27.336 1.00 90.06 321 PRO A O 1
ATOM 2654 N N . THR A 1 322 ? 9.086 -2.628 -28.975 1.00 94.31 322 THR A N 1
ATOM 2655 C CA . THR A 1 322 ? 10.032 -3.656 -28.541 1.00 94.31 322 THR A CA 1
ATOM 2656 C C . THR A 1 322 ? 11.262 -3.086 -27.848 1.00 94.31 322 THR A C 1
ATOM 2658 O O . THR A 1 322 ? 11.677 -1.952 -28.098 1.00 94.31 322 THR A O 1
ATOM 2661 N N . PHE A 1 323 ? 11.957 -3.928 -27.084 1.00 92.31 323 PHE A N 1
ATOM 2662 C CA . PHE A 1 323 ? 13.323 -3.618 -26.673 1.00 92.31 323 PHE A CA 1
ATOM 2663 C C . PHE A 1 323 ? 14.231 -3.548 -27.900 1.00 92.31 323 PHE A C 1
ATOM 2665 O O . PHE A 1 323 ? 14.305 -4.481 -28.703 1.00 92.31 323 PHE A O 1
ATOM 2672 N N . THR A 1 324 ? 14.920 -2.421 -28.036 1.00 91.88 324 THR A N 1
ATOM 2673 C CA . THR A 1 324 ? 15.654 -2.064 -29.247 1.00 91.88 324 THR A CA 1
ATOM 2674 C C . THR A 1 324 ? 17.151 -2.231 -29.021 1.00 91.88 324 THR A C 1
ATOM 2676 O O . THR A 1 324 ? 17.741 -1.543 -28.193 1.00 91.88 324 THR A O 1
ATOM 2679 N N . SER A 1 325 ? 17.773 -3.135 -29.777 1.00 91.19 325 SER A N 1
ATOM 2680 C CA . SER A 1 325 ? 19.233 -3.258 -29.835 1.00 91.19 325 SER A CA 1
ATOM 2681 C C . SER A 1 325 ? 19.839 -2.168 -30.721 1.00 91.19 325 SER A C 1
ATOM 2683 O O . SER A 1 325 ? 19.332 -1.895 -31.814 1.00 91.19 325 SER A O 1
ATOM 2685 N N . THR A 1 326 ? 20.937 -1.576 -30.254 1.00 94.12 326 THR A N 1
ATOM 2686 C CA . THR A 1 326 ? 21.698 -0.520 -30.937 1.00 94.12 326 THR A CA 1
ATOM 2687 C C . THR A 1 326 ? 23.199 -0.754 -30.761 1.00 94.12 326 THR A C 1
ATOM 2689 O O . THR A 1 326 ? 23.616 -1.332 -29.758 1.00 94.12 326 THR A O 1
ATOM 2692 N N . SER A 1 327 ? 24.018 -0.246 -31.678 1.00 94.25 327 SER A N 1
ATOM 2693 C CA . SER A 1 327 ? 25.482 -0.267 -31.610 1.00 94.25 327 SER A CA 1
ATOM 2694 C C . SER A 1 327 ? 26.042 1.142 -31.410 1.00 94.25 327 SER A C 1
ATOM 2696 O O . SER A 1 327 ? 25.458 2.112 -31.876 1.00 94.25 327 SER A O 1
ATOM 2698 N N . ARG A 1 328 ? 27.194 1.285 -30.748 1.00 94.25 328 ARG A N 1
ATOM 2699 C CA . ARG A 1 328 ? 27.969 2.546 -30.783 1.00 94.25 328 ARG A CA 1
ATOM 2700 C C . ARG A 1 328 ? 28.836 2.663 -32.037 1.00 94.25 328 ARG A C 1
ATOM 2702 O O . ARG A 1 328 ? 29.288 3.751 -32.372 1.00 94.25 328 ARG A O 1
ATOM 2709 N N . ASP A 1 329 ? 29.065 1.539 -32.699 1.00 96.31 329 ASP A N 1
ATOM 2710 C CA . ASP A 1 329 ? 29.808 1.433 -33.943 1.00 96.31 329 ASP A CA 1
ATOM 2711 C C . ASP A 1 329 ? 28.820 1.400 -35.115 1.00 96.31 329 ASP A C 1
ATOM 2713 O O . ASP A 1 329 ? 27.947 0.524 -35.180 1.00 96.31 329 ASP A O 1
ATOM 2717 N N . LYS A 1 330 ? 28.946 2.382 -36.008 1.00 97.56 330 LYS A N 1
ATOM 2718 C CA . LYS A 1 330 ? 28.089 2.532 -37.181 1.00 97.56 330 LYS A CA 1
ATOM 2719 C C . LYS A 1 330 ? 28.276 1.385 -38.169 1.00 97.56 330 LYS A C 1
ATOM 2721 O O . LYS A 1 330 ? 27.281 0.914 -38.708 1.00 97.56 330 LYS A O 1
ATOM 2726 N N . ASP A 1 331 ? 29.503 0.909 -38.352 1.00 96.50 331 ASP A N 1
ATOM 2727 C CA . ASP A 1 331 ? 29.818 -0.132 -39.334 1.00 96.50 331 ASP A CA 1
ATOM 2728 C C . ASP A 1 331 ? 29.203 -1.470 -38.907 1.00 96.50 331 ASP A C 1
ATOM 2730 O O . ASP A 1 331 ? 28.688 -2.231 -39.725 1.00 96.50 331 ASP A O 1
ATOM 2734 N N . VAL A 1 332 ? 29.163 -1.726 -37.594 1.00 94.44 332 VAL A N 1
ATOM 2735 C CA . VAL A 1 332 ? 28.438 -2.876 -37.038 1.00 94.44 332 VAL A CA 1
ATOM 2736 C C . VAL A 1 332 ? 26.942 -2.763 -37.324 1.00 94.44 332 VAL A C 1
ATOM 2738 O O . VAL A 1 332 ? 26.334 -3.756 -37.705 1.00 94.44 332 VAL A O 1
ATOM 2741 N N . ALA A 1 333 ? 26.339 -1.582 -37.146 1.00 95.44 333 ALA A N 1
ATOM 2742 C CA . ALA A 1 333 ? 24.910 -1.382 -37.393 1.00 95.44 333 ALA A CA 1
ATOM 2743 C C . ALA A 1 333 ? 24.543 -1.510 -38.881 1.00 95.44 333 ALA A C 1
ATOM 2745 O O . ALA A 1 333 ? 23.505 -2.091 -39.184 1.00 95.44 333 ALA A O 1
ATOM 2746 N N . ASP A 1 334 ? 25.396 -1.017 -39.781 1.00 95.00 334 ASP A N 1
ATOM 2747 C CA . ASP A 1 334 ? 25.229 -1.112 -41.240 1.00 95.00 334 ASP A CA 1
ATOM 2748 C C . ASP A 1 334 ? 25.089 -2.570 -41.713 1.00 95.00 334 ASP A C 1
ATOM 2750 O O . ASP A 1 334 ? 24.300 -2.882 -42.597 1.00 95.00 334 ASP A O 1
ATOM 2754 N N . GLY A 1 335 ? 25.760 -3.511 -41.041 1.00 94.31 335 GLY A N 1
ATOM 2755 C CA . GLY A 1 335 ? 25.663 -4.938 -41.359 1.00 94.31 335 GLY A CA 1
ATOM 2756 C C . GLY A 1 335 ? 24.293 -5.592 -41.112 1.00 94.31 335 GLY A C 1
ATOM 2757 O O . GLY A 1 335 ? 24.108 -6.744 -41.502 1.00 94.31 335 GLY A O 1
ATOM 2758 N N . PHE A 1 336 ? 23.339 -4.908 -40.464 1.00 91.50 336 PHE A N 1
ATOM 2759 C CA . PHE A 1 336 ? 22.040 -5.483 -40.075 1.00 91.50 336 PHE A CA 1
ATOM 2760 C C . PHE A 1 336 ? 20.856 -5.074 -40.966 1.00 91.50 336 PHE A C 1
ATOM 2762 O O . PHE A 1 336 ? 19.735 -5.525 -40.712 1.00 91.50 336 PHE A O 1
ATOM 2769 N N . GLY A 1 337 ? 21.056 -4.253 -42.000 1.00 91.81 337 GLY A N 1
ATOM 2770 C CA . GLY A 1 337 ? 19.983 -3.950 -42.946 1.00 91.81 337 GLY A CA 1
ATOM 2771 C C . GLY A 1 337 ? 20.269 -2.802 -43.902 1.00 91.81 337 GLY A C 1
ATOM 2772 O O . GLY A 1 337 ? 21.336 -2.206 -43.881 1.00 91.81 337 GLY A O 1
ATOM 2773 N N . ASP A 1 338 ? 19.279 -2.493 -44.735 1.00 94.12 338 ASP A N 1
ATOM 2774 C CA . ASP A 1 338 ? 19.400 -1.533 -45.839 1.00 94.12 338 ASP A CA 1
ATOM 2775 C C . ASP A 1 338 ? 19.320 -0.063 -45.383 1.00 94.12 338 ASP A C 1
ATOM 2777 O O . ASP A 1 338 ? 19.662 0.852 -46.134 1.00 94.12 338 ASP A O 1
ATOM 2781 N N . TYR A 1 339 ? 18.868 0.170 -44.145 1.00 95.75 339 TYR A N 1
ATOM 2782 C CA . TYR A 1 339 ? 18.716 1.494 -43.548 1.00 95.75 339 TYR A CA 1
ATOM 2783 C C . TYR A 1 339 ? 19.398 1.571 -42.181 1.00 95.75 339 TYR A C 1
ATOM 2785 O O . TYR A 1 339 ? 19.250 0.674 -41.350 1.00 95.75 339 TYR A O 1
ATOM 2793 N N . ILE A 1 340 ? 20.078 2.692 -41.913 1.00 96.81 340 ILE A N 1
ATOM 2794 C CA . ILE A 1 340 ? 20.672 3.001 -40.607 1.00 96.81 340 ILE A CA 1
ATOM 2795 C C . ILE A 1 340 ? 19.931 4.166 -39.958 1.00 96.81 340 ILE A C 1
ATOM 2797 O O . ILE A 1 340 ? 19.811 5.248 -40.534 1.00 96.81 340 ILE A O 1
ATOM 2801 N N . PHE A 1 341 ? 19.530 3.967 -38.709 1.00 96.00 341 PHE A N 1
ATOM 2802 C CA . PHE A 1 341 ? 19.063 5.019 -37.819 1.00 96.00 341 PHE A CA 1
ATOM 2803 C C . PHE A 1 341 ? 20.218 5.488 -36.939 1.00 96.00 341 PHE A C 1
ATOM 2805 O O . PHE A 1 341 ? 20.780 4.689 -36.193 1.00 96.00 341 PHE A O 1
ATOM 2812 N N . GLU A 1 342 ? 20.552 6.774 -37.010 1.00 97.00 342 GLU A N 1
ATOM 2813 C CA . GLU A 1 342 ? 21.414 7.455 -36.041 1.00 97.00 342 GLU A CA 1
ATOM 2814 C C . GLU A 1 342 ? 20.532 8.053 -34.940 1.00 97.00 342 GLU A C 1
ATOM 2816 O O . GLU A 1 342 ? 19.605 8.816 -35.211 1.00 97.00 342 GLU A O 1
ATOM 2821 N N . ILE A 1 343 ? 20.781 7.655 -33.697 1.00 95.00 343 ILE A N 1
ATOM 2822 C CA . ILE A 1 343 ? 19.925 7.944 -32.550 1.00 95.00 343 ILE A CA 1
ATOM 2823 C C . ILE A 1 343 ? 20.754 8.701 -31.518 1.00 95.00 343 ILE A C 1
ATOM 2825 O O . ILE A 1 343 ? 21.729 8.178 -30.976 1.00 95.00 343 ILE A O 1
ATOM 2829 N N . HIS A 1 344 ? 20.330 9.923 -31.208 1.00 93.25 344 HIS A N 1
ATOM 2830 C CA . HIS A 1 344 ? 20.870 10.704 -30.101 1.00 93.25 344 HIS A CA 1
ATOM 2831 C C . HIS A 1 344 ? 20.092 10.357 -28.828 1.00 93.25 344 HIS A C 1
ATOM 2833 O O . HIS A 1 344 ? 19.011 10.891 -28.596 1.00 93.25 344 HIS A O 1
ATOM 2839 N N . ALA A 1 345 ? 20.619 9.438 -28.021 1.00 87.56 345 ALA A N 1
ATOM 2840 C CA . ALA A 1 345 ? 19.990 9.014 -26.776 1.00 87.56 345 ALA A CA 1
ATOM 2841 C C . ALA A 1 345 ? 20.446 9.913 -25.616 1.00 87.56 345 ALA A C 1
ATOM 2843 O O . ALA A 1 345 ? 21.639 9.978 -25.311 1.00 87.56 345 ALA A O 1
ATOM 2844 N N . ALA A 1 346 ? 19.501 10.594 -24.964 1.00 81.31 346 ALA A N 1
ATOM 2845 C CA . ALA A 1 346 ? 19.735 11.375 -23.750 1.00 81.31 346 ALA A CA 1
ATOM 2846 C C . ALA A 1 346 ? 19.210 10.617 -22.520 1.00 81.31 346 ALA A C 1
ATOM 2848 O O . ALA A 1 346 ? 18.177 9.960 -22.587 1.00 81.31 346 ALA A O 1
ATOM 2849 N N . GLY A 1 347 ? 19.908 10.706 -21.385 1.00 63.06 347 GLY A N 1
ATOM 2850 C CA . GLY A 1 347 ? 19.546 9.992 -20.153 1.00 63.06 347 GLY A CA 1
ATOM 2851 C C . GLY A 1 347 ? 18.344 10.555 -19.380 1.00 63.06 347 GLY A C 1
ATOM 2852 O O . GLY A 1 347 ? 18.098 10.101 -18.266 1.00 63.06 347 GLY A O 1
ATOM 2853 N N . HIS A 1 348 ? 17.631 11.548 -19.917 1.00 54.66 348 HIS A N 1
ATOM 2854 C CA . HIS A 1 348 ? 16.581 12.291 -19.204 1.00 54.66 348 HIS A CA 1
ATOM 2855 C C . HIS A 1 348 ? 15.155 12.081 -19.735 1.00 54.66 348 HIS A C 1
ATOM 2857 O O . HIS A 1 348 ? 14.233 12.680 -19.179 1.00 54.66 348 HIS A O 1
ATOM 2863 N N . ASP A 1 349 ? 14.977 11.208 -20.727 1.00 44.69 349 ASP A N 1
ATOM 2864 C CA . ASP A 1 349 ? 13.668 10.734 -21.199 1.00 44.69 349 ASP A CA 1
ATOM 2865 C C . ASP A 1 349 ? 13.411 9.302 -20.699 1.00 44.69 349 ASP A C 1
ATOM 2867 O O . ASP A 1 349 ? 12.246 8.993 -20.344 1.00 44.69 349 ASP A O 1
#